Protein AF-A0A0C2MTS2-F1 (afdb_monomer)

InterPro domains:
  IPR012337 Ribonuclease H-like superfamily [SSF53098] (1-113)
  IPR029703 DNA polymerase epsilon catalytic subunit [PTHR10670] (1-279)
  IPR036397 Ribonuclease H superfamily [G3DSA:3.30.420.10] (1-91)
  IPR043502 DNA/RNA polymerase superfamily [SSF56672] (92-268)

Structure (mmCIF, N/CA/C/O backbone):
data_AF-A0A0C2MTS2-F1
#
_entry.id   AF-A0A0C2MTS2-F1
#
loop_
_atom_site.group_PDB
_atom_site.id
_atom_site.type_symbol
_atom_site.label_atom_id
_atom_site.label_alt_id
_atom_site.label_comp_id
_atom_site.label_asym_id
_atom_site.label_entity_id
_atom_site.label_seq_id
_atom_site.pdbx_PDB_ins_code
_atom_site.Cartn_x
_atom_site.Cartn_y
_atom_site.Cartn_z
_atom_site.occupancy
_atom_site.B_iso_or_equiv
_atom_site.auth_seq_id
_atom_site.auth_comp_id
_atom_site.auth_asym_id
_atom_site.auth_atom_id
_atom_site.pdbx_PDB_model_num
ATOM 1 N N . MET A 1 1 ? 13.212 5.587 -22.120 1.00 89.12 1 MET A N 1
ATOM 2 C CA . MET A 1 1 ? 12.697 5.286 -20.769 1.00 89.12 1 MET A CA 1
ATOM 3 C C . MET A 1 1 ? 12.708 3.787 -20.600 1.00 89.12 1 MET A C 1
ATOM 5 O O . MET A 1 1 ? 12.004 3.113 -21.337 1.00 89.12 1 MET A O 1
ATOM 9 N N . ASP A 1 2 ? 13.545 3.271 -19.709 1.00 95.88 2 ASP A N 1
ATOM 10 C CA . ASP A 1 2 ? 13.623 1.831 -19.463 1.00 95.88 2 ASP A CA 1
ATOM 11 C C . ASP A 1 2 ? 12.433 1.378 -18.598 1.00 95.88 2 ASP A C 1
ATOM 13 O O . ASP A 1 2 ? 12.342 1.704 -17.412 1.00 95.88 2 ASP A O 1
ATOM 17 N N . CYS A 1 3 ? 11.506 0.636 -19.209 1.00 96.81 3 CYS A N 1
ATOM 18 C CA . CYS A 1 3 ? 10.278 0.183 -18.557 1.00 96.81 3 CYS A CA 1
ATOM 19 C C . CYS A 1 3 ? 10.546 -0.769 -17.385 1.00 96.81 3 CYS A C 1
ATOM 21 O O . CYS A 1 3 ? 9.704 -0.869 -16.493 1.00 96.81 3 CYS A O 1
ATOM 23 N N . LEU A 1 4 ? 11.708 -1.430 -17.334 1.00 96.81 4 LEU A N 1
ATOM 24 C CA . LEU A 1 4 ? 12.034 -2.374 -16.270 1.00 96.81 4 LEU A CA 1
ATOM 25 C C . LEU A 1 4 ? 12.123 -1.692 -14.898 1.00 96.81 4 LEU A C 1
ATOM 27 O O . LEU A 1 4 ? 11.733 -2.289 -13.895 1.00 96.81 4 LEU A O 1
ATOM 31 N N . TYR A 1 5 ? 12.579 -0.437 -14.837 1.00 96.94 5 TYR A N 1
ATOM 32 C CA . TYR A 1 5 ? 12.602 0.326 -13.583 1.00 96.94 5 TYR A CA 1
ATOM 33 C C . TYR A 1 5 ? 11.192 0.551 -13.035 1.00 96.94 5 TYR A C 1
ATOM 35 O O . TYR A 1 5 ? 10.954 0.341 -11.845 1.00 96.94 5 TYR A O 1
ATOM 43 N N . TRP A 1 6 ? 10.243 0.891 -13.911 1.00 97.81 6 TRP A N 1
ATOM 44 C CA . TRP A 1 6 ? 8.836 1.009 -13.537 1.00 97.81 6 TRP A CA 1
ATOM 45 C C . TRP A 1 6 ? 8.252 -0.349 -13.130 1.00 97.81 6 TRP A C 1
ATOM 47 O O . TRP A 1 6 ? 7.557 -0.439 -12.121 1.00 97.81 6 TRP A O 1
ATOM 57 N N . VAL A 1 7 ? 8.584 -1.428 -13.853 1.00 97.50 7 VAL A N 1
ATOM 58 C CA . VAL A 1 7 ? 8.141 -2.786 -13.498 1.00 97.50 7 VAL A CA 1
ATOM 59 C C . VAL A 1 7 ? 8.580 -3.148 -12.082 1.00 97.50 7 VAL A C 1
ATOM 61 O O . VAL A 1 7 ? 7.757 -3.568 -11.272 1.00 97.50 7 VAL A O 1
ATOM 64 N N . LYS A 1 8 ? 9.853 -2.935 -11.753 1.00 96.44 8 LYS A N 1
ATOM 65 C CA . LYS A 1 8 ? 10.399 -3.287 -10.440 1.00 96.44 8 LYS A CA 1
ATOM 66 C C . LYS A 1 8 ? 9.828 -2.439 -9.306 1.00 96.44 8 LYS A C 1
ATOM 68 O O . LYS A 1 8 ? 9.609 -2.968 -8.220 1.00 96.44 8 LYS A O 1
ATOM 73 N N . ARG A 1 9 ? 9.625 -1.138 -9.538 1.00 96.06 9 ARG A N 1
ATOM 74 C CA . ARG A 1 9 ? 9.270 -0.182 -8.480 1.00 96.06 9 ARG A CA 1
ATOM 75 C C . ARG A 1 9 ? 7.765 0.024 -8.315 1.00 96.06 9 ARG A C 1
ATOM 77 O O . ARG A 1 9 ? 7.290 0.069 -7.187 1.00 96.06 9 ARG A O 1
ATOM 84 N N . ASP A 1 10 ? 7.030 0.145 -9.418 1.00 96.94 10 ASP A N 1
ATOM 85 C CA . ASP A 1 10 ? 5.680 0.726 -9.429 1.00 96.94 10 ASP A CA 1
ATOM 86 C C . ASP A 1 10 ? 4.602 -0.223 -9.988 1.00 96.94 10 ASP A C 1
ATOM 88 O O . ASP A 1 10 ? 3.413 0.087 -9.929 1.00 96.94 10 ASP A O 1
ATOM 92 N N . SER A 1 11 ? 4.966 -1.388 -10.541 1.00 95.94 11 SER A N 1
ATOM 93 C CA . SER A 1 11 ? 3.972 -2.282 -11.161 1.00 95.94 11 SER A CA 1
ATOM 94 C C . SER A 1 11 ? 3.151 -3.115 -10.177 1.00 95.94 11 SER A C 1
ATOM 96 O O . SER A 1 11 ? 2.116 -3.657 -10.584 1.00 95.94 11 SER A O 1
ATOM 98 N N . TYR A 1 12 ? 3.609 -3.234 -8.924 1.00 95.06 12 TYR A N 1
ATOM 99 C CA . TYR A 1 12 ? 3.076 -4.141 -7.896 1.00 95.06 12 TYR A CA 1
ATOM 100 C C . TYR A 1 12 ? 3.089 -5.629 -8.291 1.00 95.06 12 TYR A C 1
ATOM 102 O O . TYR A 1 12 ? 2.381 -6.440 -7.698 1.00 95.06 12 TYR A O 1
ATOM 110 N N . LEU A 1 13 ? 3.887 -6.010 -9.294 1.00 95.81 13 LEU A N 1
ATOM 111 C CA . LEU A 1 13 ? 4.067 -7.411 -9.665 1.00 95.81 13 LEU A CA 1
ATOM 112 C C . LEU A 1 13 ? 5.077 -8.097 -8.734 1.00 95.81 13 LEU A C 1
ATOM 114 O O . LEU A 1 13 ? 6.073 -7.475 -8.346 1.00 95.81 13 LEU A O 1
ATOM 118 N N . PRO A 1 14 ? 4.869 -9.386 -8.409 1.00 95.38 14 PRO A N 1
ATOM 119 C CA . PRO A 1 14 ? 5.852 -10.158 -7.662 1.00 95.38 14 PRO A CA 1
ATOM 120 C C . PRO A 1 14 ? 7.145 -10.292 -8.473 1.00 95.38 14 PRO A C 1
ATOM 122 O O . PRO A 1 14 ? 7.114 -10.297 -9.704 1.00 95.38 14 PRO A O 1
ATOM 125 N N . ILE A 1 15 ? 8.278 -10.449 -7.784 1.00 93.06 15 ILE A N 1
ATOM 126 C CA . ILE A 1 15 ? 9.620 -10.487 -8.398 1.00 93.06 15 ILE A CA 1
ATOM 127 C C . ILE A 1 15 ? 9.711 -11.549 -9.507 1.00 93.06 15 ILE A C 1
ATOM 129 O O . ILE A 1 15 ? 10.249 -11.281 -10.579 1.00 93.06 15 ILE A O 1
ATOM 133 N N . GLY A 1 16 ? 9.103 -12.723 -9.302 1.00 93.25 16 GLY A N 1
ATOM 134 C CA . GLY A 1 16 ? 9.057 -13.796 -10.305 1.00 93.25 16 GLY A CA 1
ATOM 135 C C . GLY A 1 16 ? 8.261 -13.463 -11.577 1.00 93.25 16 GLY A C 1
ATOM 136 O O . GLY A 1 16 ? 8.306 -14.215 -12.543 1.00 93.25 16 GLY A O 1
ATOM 137 N N . SER A 1 17 ? 7.535 -12.344 -11.609 1.00 94.38 17 SER A N 1
ATOM 138 C CA . SER A 1 17 ? 6.726 -11.888 -12.747 1.00 94.38 17 SER A CA 1
ATOM 139 C C . SER A 1 17 ? 7.235 -10.581 -13.360 1.00 94.38 17 SER A C 1
ATOM 141 O O . SER A 1 17 ? 6.488 -9.902 -14.059 1.00 94.38 17 SER A O 1
ATOM 143 N N . HIS A 1 18 ? 8.497 -10.211 -13.119 1.00 96.44 18 HIS A N 1
ATOM 144 C CA . HIS A 1 18 ? 9.106 -9.003 -13.701 1.00 96.44 18 HIS A CA 1
ATOM 145 C C . HIS A 1 18 ? 9.597 -9.187 -15.145 1.00 96.44 18 HIS A C 1
ATOM 147 O O . HIS A 1 18 ? 9.984 -8.210 -15.783 1.00 96.44 18 HIS A O 1
ATOM 153 N N . GLY A 1 19 ? 9.578 -10.413 -15.677 1.00 95.38 19 GLY A N 1
ATOM 154 C CA . GLY A 1 19 ? 9.904 -10.679 -17.080 1.00 95.38 19 GLY A CA 1
ATOM 155 C C . GLY A 1 19 ? 8.862 -10.094 -18.039 1.00 95.38 19 GLY A C 1
ATOM 156 O O . GLY A 1 19 ? 7.668 -10.093 -17.730 1.00 95.38 19 GLY A O 1
ATOM 157 N N . LEU A 1 20 ? 9.302 -9.643 -19.221 1.00 95.44 20 LEU A N 1
ATOM 158 C CA . LEU A 1 20 ? 8.453 -8.955 -20.206 1.00 95.44 20 LEU A CA 1
ATOM 159 C C . LEU A 1 20 ? 7.172 -9.738 -20.519 1.00 95.44 20 LEU A C 1
ATOM 161 O O . LEU A 1 20 ? 6.089 -9.167 -20.495 1.00 95.44 20 LEU A O 1
ATOM 165 N N . LYS A 1 21 ? 7.263 -11.058 -20.703 1.00 92.38 21 LYS A N 1
ATOM 166 C CA . LYS A 1 21 ? 6.102 -11.923 -20.948 1.00 92.38 21 LYS A CA 1
ATOM 167 C C . LYS A 1 21 ? 5.046 -11.844 -19.842 1.00 92.38 21 LYS A C 1
ATOM 169 O O . LYS A 1 21 ? 3.863 -11.634 -20.116 1.00 92.38 21 LYS A O 1
ATOM 174 N N . ALA A 1 22 ? 5.468 -12.023 -18.592 1.00 95.62 22 ALA A N 1
ATOM 175 C CA . ALA A 1 22 ? 4.568 -11.998 -17.443 1.00 95.62 22 ALA A CA 1
ATOM 176 C C . ALA A 1 22 ? 3.954 -10.603 -17.259 1.00 95.62 22 ALA A C 1
ATOM 178 O O . ALA A 1 22 ? 2.752 -10.486 -17.016 1.00 95.62 22 ALA A O 1
ATOM 179 N N . VAL A 1 23 ? 4.754 -9.551 -17.462 1.00 97.06 23 VAL A N 1
ATOM 180 C CA . VAL A 1 23 ? 4.296 -8.158 -17.435 1.00 97.06 23 VAL A CA 1
ATOM 181 C C . VAL A 1 23 ? 3.256 -7.903 -18.525 1.00 97.06 23 VAL A C 1
ATOM 183 O O . VAL A 1 23 ? 2.195 -7.362 -18.227 1.00 97.06 23 VAL A O 1
ATOM 186 N N . THR A 1 24 ? 3.504 -8.331 -19.762 1.00 96.44 24 THR A N 1
ATOM 187 C CA . THR A 1 24 ? 2.575 -8.193 -20.892 1.00 96.44 24 THR A CA 1
ATOM 188 C C . THR A 1 24 ? 1.260 -8.906 -20.615 1.00 96.44 24 THR A C 1
ATOM 190 O O . THR A 1 24 ? 0.195 -8.308 -20.761 1.00 96.44 24 THR A O 1
ATOM 193 N N . LYS A 1 25 ? 1.306 -10.138 -20.100 1.00 95.81 25 LYS A N 1
ATOM 194 C CA . LYS A 1 25 ? 0.095 -10.877 -19.725 1.00 95.81 25 LYS A CA 1
ATOM 195 C C . LYS A 1 25 ? -0.694 -10.169 -18.623 1.00 95.81 25 LYS A C 1
ATOM 197 O O . LYS A 1 25 ? -1.912 -10.045 -18.722 1.00 95.81 25 LYS A O 1
ATOM 202 N N . ALA A 1 26 ? -0.011 -9.678 -17.590 1.00 96.00 26 ALA A N 1
ATOM 203 C CA . ALA A 1 26 ? -0.653 -9.047 -16.441 1.00 96.00 26 ALA A CA 1
ATOM 204 C C . ALA A 1 26 ? -1.177 -7.628 -16.731 1.00 96.00 26 ALA A C 1
ATOM 206 O O . ALA A 1 26 ? -2.232 -7.246 -16.225 1.00 96.00 26 ALA A O 1
ATOM 207 N N . LYS A 1 27 ? -0.443 -6.832 -17.516 1.00 96.44 27 LYS A N 1
ATOM 208 C CA . LYS A 1 27 ? -0.748 -5.416 -17.777 1.00 96.44 27 LYS A CA 1
ATOM 209 C C . LYS A 1 27 ? -1.456 -5.209 -19.115 1.00 96.44 27 LYS A C 1
ATOM 211 O O . LYS A 1 27 ? -2.479 -4.540 -19.152 1.00 96.44 27 LYS A O 1
ATOM 216 N N . LEU A 1 28 ? -0.970 -5.818 -20.195 1.00 96.19 28 LEU A N 1
ATOM 217 C CA . LEU A 1 28 ? -1.534 -5.656 -21.543 1.00 96.19 28 LEU A CA 1
ATOM 218 C C . LEU A 1 28 ? -2.604 -6.704 -21.898 1.00 96.19 28 LEU A C 1
ATOM 220 O O . LEU A 1 28 ? -3.278 -6.554 -22.912 1.00 96.19 28 LEU A O 1
ATOM 224 N N . ARG A 1 29 ? -2.814 -7.721 -21.049 1.00 95.19 29 ARG A N 1
ATOM 225 C CA . ARG A 1 29 ? -3.910 -8.710 -21.140 1.00 95.19 29 ARG A CA 1
ATOM 226 C C . ARG A 1 29 ? -3.915 -9.568 -22.412 1.00 95.19 29 ARG A C 1
ATOM 228 O O . ARG A 1 29 ? -4.971 -10.029 -22.838 1.00 95.19 29 ARG A O 1
ATOM 235 N N . TYR A 1 30 ? -2.745 -9.840 -22.982 1.00 94.62 30 TYR A N 1
ATOM 236 C CA . TYR A 1 30 ? -2.580 -10.835 -24.043 1.00 94.62 30 TYR A CA 1
ATOM 237 C C . TYR A 1 30 ? -1.334 -11.694 -23.799 1.00 94.62 30 TYR A C 1
ATOM 239 O O . TYR A 1 30 ? -0.460 -11.328 -23.012 1.00 94.62 30 TYR A O 1
ATOM 247 N N . ASN A 1 31 ? -1.264 -12.853 -24.456 1.00 93.62 31 ASN A N 1
ATOM 248 C CA . ASN A 1 31 ? -0.089 -13.720 -24.403 1.00 93.62 31 ASN A CA 1
ATOM 249 C C . ASN A 1 31 ? 0.847 -13.352 -25.567 1.00 93.62 31 ASN A C 1
ATOM 251 O O . ASN A 1 31 ? 0.446 -13.551 -26.716 1.00 93.62 31 ASN A O 1
ATOM 255 N N . PRO A 1 32 ? 2.046 -12.801 -25.309 1.00 92.94 32 PRO A N 1
ATOM 256 C CA . PRO A 1 32 ? 3.007 -12.531 -26.372 1.00 92.94 32 PRO A CA 1
ATOM 257 C C . PRO A 1 32 ? 3.604 -13.835 -26.913 1.00 92.94 32 PRO A C 1
ATOM 259 O O . PRO A 1 32 ? 3.530 -14.878 -26.256 1.00 92.94 32 PRO A O 1
ATOM 262 N N . VAL A 1 33 ? 4.199 -13.757 -28.105 1.00 91.25 33 VAL A N 1
ATOM 263 C CA . VAL A 1 33 ? 4.959 -14.868 -28.696 1.00 91.25 33 VAL A CA 1
ATOM 264 C C . VAL A 1 33 ? 6.133 -15.203 -27.780 1.00 91.25 33 VAL A C 1
ATOM 266 O O . VAL A 1 33 ? 6.790 -14.304 -27.261 1.00 91.25 33 VAL A O 1
ATOM 269 N N . GLU A 1 34 ? 6.392 -16.490 -27.583 1.00 89.88 34 GLU A N 1
ATOM 270 C CA . GLU A 1 34 ? 7.484 -16.982 -26.751 1.00 89.88 34 GLU A CA 1
ATOM 271 C C . GLU A 1 34 ? 8.389 -17.891 -27.575 1.00 89.88 34 GLU A C 1
ATOM 273 O O . GLU A 1 34 ? 7.909 -18.684 -28.386 1.00 89.88 34 GLU A O 1
ATOM 278 N N . VAL A 1 35 ? 9.691 -17.737 -27.364 1.00 91.12 35 VAL A N 1
ATOM 279 C CA . VAL A 1 35 ? 10.747 -18.546 -27.962 1.00 91.12 35 VAL A CA 1
ATOM 280 C C . VAL A 1 35 ? 11.755 -18.838 -26.862 1.00 91.12 35 VAL A C 1
ATOM 282 O O . VAL A 1 35 ? 12.142 -17.924 -26.127 1.00 91.12 35 VAL A O 1
ATOM 285 N N . ASP A 1 36 ? 12.180 -20.094 -26.748 1.00 92.88 36 ASP A N 1
ATOM 286 C CA . ASP A 1 36 ? 13.219 -20.460 -25.796 1.00 92.88 36 ASP A CA 1
ATOM 287 C C . ASP A 1 36 ? 14.552 -19.814 -26.212 1.00 92.88 36 ASP A C 1
ATOM 289 O O . ASP A 1 36 ? 14.959 -19.936 -27.372 1.00 92.88 36 ASP A O 1
ATOM 293 N N . PRO A 1 37 ? 15.270 -19.126 -25.299 1.00 93.00 37 PRO A N 1
ATOM 294 C CA . PRO A 1 37 ? 16.501 -18.417 -25.650 1.00 93.00 37 PRO A CA 1
ATOM 295 C C . PRO A 1 37 ? 17.568 -19.292 -26.318 1.00 93.00 37 PRO A C 1
ATOM 297 O O . PRO A 1 37 ? 18.345 -18.798 -27.134 1.00 93.00 37 PRO A O 1
ATOM 300 N N . GLU A 1 38 ? 17.592 -20.587 -25.999 1.00 95.50 38 GLU A N 1
ATOM 301 C CA . GLU A 1 38 ? 18.522 -21.567 -26.571 1.00 95.50 38 GLU A CA 1
ATOM 302 C C . GLU A 1 38 ? 18.223 -21.881 -28.047 1.00 95.50 38 GLU A C 1
ATOM 304 O O . GLU A 1 38 ? 19.130 -22.221 -28.808 1.00 95.50 38 GLU A O 1
ATOM 309 N N . GLU A 1 39 ? 16.974 -21.709 -28.488 1.00 94.00 39 GLU A N 1
ATOM 310 C CA . GLU A 1 39 ? 16.556 -21.978 -29.865 1.00 94.00 39 GLU A CA 1
ATOM 311 C C . GLU A 1 39 ? 16.785 -20.786 -30.802 1.00 94.00 39 GLU A C 1
ATOM 313 O O . GLU A 1 39 ? 16.875 -20.973 -32.017 1.00 94.00 39 GLU A O 1
ATOM 318 N N . ILE A 1 40 ? 16.946 -19.570 -30.262 1.00 94.50 40 ILE A N 1
ATOM 319 C CA . ILE A 1 40 ? 17.040 -18.319 -31.037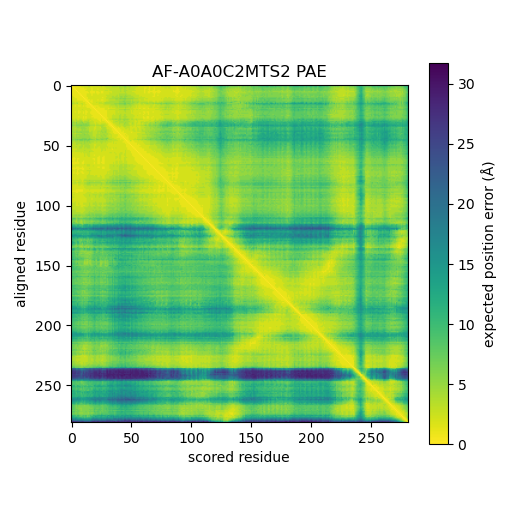 1.00 94.50 40 ILE A CA 1
ATOM 320 C C . ILE A 1 40 ? 18.106 -18.404 -32.138 1.00 94.50 40 ILE A C 1
ATOM 322 O O . ILE A 1 40 ? 17.831 -18.075 -33.293 1.00 94.50 40 ILE A O 1
ATOM 326 N N . CYS A 1 41 ? 19.314 -18.871 -31.808 1.00 94.56 41 CYS A N 1
ATOM 327 C CA . CYS A 1 41 ? 20.417 -18.954 -32.770 1.00 94.56 41 CYS A CA 1
ATOM 328 C C . CYS A 1 41 ? 20.120 -19.929 -33.914 1.00 94.56 41 CYS A C 1
ATOM 330 O O . CYS A 1 41 ? 20.441 -19.646 -35.067 1.00 94.56 41 CYS A O 1
ATOM 332 N N . LYS A 1 42 ? 19.487 -21.065 -33.608 1.00 95.25 42 LYS A N 1
ATOM 333 C CA . LYS A 1 42 ? 19.107 -22.059 -34.614 1.00 95.25 42 LYS A CA 1
ATOM 334 C C . LYS A 1 42 ? 17.964 -21.539 -35.489 1.00 95.25 42 LYS A C 1
ATOM 336 O O . LYS A 1 42 ? 18.037 -21.612 -36.714 1.00 95.25 42 LYS A O 1
ATOM 341 N N . MET A 1 43 ? 16.946 -20.937 -34.872 1.00 94.12 43 MET A N 1
ATOM 342 C CA . MET A 1 43 ? 15.805 -20.340 -35.570 1.00 94.12 43 MET A CA 1
ATOM 343 C C . MET A 1 43 ? 16.209 -19.197 -36.500 1.00 94.12 43 MET A C 1
ATOM 345 O O . MET A 1 43 ? 15.539 -18.982 -37.504 1.00 94.12 43 MET A O 1
ATOM 349 N N . ALA A 1 44 ? 17.301 -18.485 -36.212 1.00 94.56 44 ALA A N 1
ATOM 350 C CA . ALA A 1 44 ? 17.801 -17.439 -37.100 1.00 94.56 44 ALA A CA 1
ATOM 351 C C . ALA A 1 44 ? 18.160 -17.972 -38.499 1.00 94.56 44 ALA A C 1
ATOM 353 O O . ALA A 1 44 ? 17.955 -17.267 -39.485 1.00 94.56 44 ALA A O 1
ATOM 354 N N . HIS A 1 45 ? 18.659 -19.209 -38.586 1.00 95.19 45 HIS A N 1
ATOM 355 C CA . HIS A 1 45 ? 18.946 -19.877 -39.854 1.00 95.19 45 HIS A CA 1
ATOM 356 C C . HIS A 1 45 ? 17.722 -20.636 -40.384 1.00 95.19 45 HIS A C 1
ATOM 358 O O . HIS A 1 45 ? 17.333 -20.460 -41.537 1.00 95.19 45 HIS A O 1
ATOM 364 N N . ASP A 1 46 ? 17.095 -21.454 -39.535 1.00 96.50 46 ASP A N 1
ATOM 365 C CA . ASP A 1 46 ? 16.089 -22.426 -39.974 1.00 96.50 46 ASP A CA 1
ATOM 366 C C . ASP A 1 46 ? 14.685 -21.812 -40.144 1.00 96.50 46 ASP A C 1
ATOM 368 O O . ASP A 1 46 ? 13.926 -22.230 -41.016 1.00 96.50 46 ASP A O 1
ATOM 372 N N . LEU A 1 47 ? 14.315 -20.832 -39.307 1.00 95.44 47 LEU A N 1
ATOM 373 C CA . LEU A 1 47 ? 12.960 -20.262 -39.205 1.00 95.44 47 LEU A CA 1
ATOM 374 C C . LEU A 1 47 ? 12.978 -18.729 -38.983 1.00 95.44 47 LEU A C 1
ATOM 376 O O . LEU A 1 47 ? 12.388 -18.230 -38.013 1.00 95.44 47 LEU A O 1
ATOM 380 N N . PRO A 1 48 ? 13.602 -17.940 -39.881 1.00 95.38 48 PRO A N 1
ATOM 381 C CA . PRO A 1 48 ? 13.807 -16.504 -39.671 1.00 95.38 48 PRO A CA 1
ATOM 382 C C . PRO A 1 48 ? 12.497 -15.711 -39.549 1.00 95.38 48 PRO A C 1
ATOM 384 O O . PRO A 1 48 ? 12.435 -14.724 -38.812 1.00 95.38 48 PRO A O 1
ATOM 387 N N . GLN A 1 49 ? 11.424 -16.147 -40.220 1.00 95.06 49 GLN A N 1
ATOM 388 C CA . GLN A 1 49 ? 10.113 -15.495 -40.135 1.00 95.06 49 GLN A CA 1
ATOM 389 C C . GLN A 1 49 ? 9.506 -15.607 -38.729 1.00 95.06 49 GLN A C 1
ATOM 391 O O . GLN A 1 49 ? 8.969 -14.631 -38.206 1.00 95.06 49 GLN A O 1
ATOM 396 N N . THR A 1 50 ? 9.609 -16.777 -38.095 1.00 93.31 50 THR A N 1
ATOM 397 C CA . THR A 1 50 ? 9.102 -17.002 -36.733 1.00 93.31 50 THR A CA 1
ATOM 398 C C . THR A 1 50 ? 9.895 -16.182 -35.722 1.00 93.31 50 THR A C 1
ATOM 400 O O . THR A 1 50 ? 9.301 -15.517 -34.873 1.00 93.31 50 THR A O 1
ATOM 403 N N . LEU A 1 51 ? 11.226 -16.153 -35.859 1.00 95.50 51 LEU A N 1
ATOM 404 C CA . LEU A 1 51 ? 12.081 -15.321 -35.012 1.00 95.50 51 LEU A CA 1
ATOM 405 C C . LEU A 1 51 ? 11.777 -13.822 -35.184 1.00 95.50 51 LEU A C 1
ATOM 407 O O . LEU A 1 51 ? 11.734 -13.079 -34.206 1.00 95.50 51 LEU A O 1
ATOM 411 N N . SER A 1 52 ? 11.495 -13.381 -36.412 1.00 95.00 52 SER A N 1
ATOM 412 C CA . SER A 1 52 ? 11.095 -11.996 -36.687 1.00 95.00 52 SER A CA 1
ATOM 413 C C . SER A 1 52 ? 9.759 -11.644 -36.026 1.00 95.00 52 SER A C 1
ATOM 415 O O . SER A 1 52 ? 9.630 -10.572 -35.436 1.00 95.00 52 SER A O 1
ATOM 417 N N . ASN A 1 53 ? 8.777 -12.553 -36.052 1.00 93.94 53 ASN A N 1
ATOM 418 C CA . ASN A 1 53 ? 7.501 -12.357 -35.358 1.00 93.94 53 ASN A CA 1
ATOM 419 C C . ASN A 1 53 ? 7.694 -12.229 -33.836 1.00 93.94 53 ASN A C 1
ATOM 421 O O . ASN A 1 53 ? 7.060 -11.377 -33.214 1.00 93.94 53 ASN A O 1
ATOM 425 N N . TYR A 1 54 ? 8.586 -13.032 -33.245 1.00 94.50 54 TYR A N 1
ATOM 426 C CA . TYR A 1 54 ? 8.964 -12.918 -31.832 1.00 94.50 54 TYR A CA 1
ATOM 427 C C . TYR A 1 54 ? 9.592 -11.549 -31.518 1.00 94.50 54 TYR A C 1
ATOM 429 O O . TYR A 1 54 ? 9.131 -10.851 -30.615 1.00 94.50 54 TYR A O 1
ATOM 437 N N . ALA A 1 55 ? 10.563 -11.104 -32.321 1.00 94.69 55 ALA A N 1
ATOM 438 C CA . ALA A 1 55 ? 11.208 -9.803 -32.134 1.00 94.69 55 ALA A CA 1
ATOM 439 C C . ALA A 1 55 ? 10.213 -8.628 -32.227 1.00 94.69 55 ALA A C 1
ATOM 441 O O . ALA A 1 55 ? 10.263 -7.691 -31.426 1.00 94.69 55 ALA A O 1
ATOM 442 N N . ILE A 1 56 ? 9.271 -8.684 -33.177 1.00 95.62 56 ILE A N 1
ATOM 443 C CA . ILE A 1 56 ? 8.210 -7.675 -33.314 1.00 95.62 56 ILE A CA 1
ATOM 444 C C . ILE A 1 56 ? 7.247 -7.735 -32.123 1.00 95.62 56 ILE A C 1
ATOM 446 O O . ILE A 1 56 ? 6.859 -6.686 -31.612 1.00 95.62 56 ILE A O 1
ATOM 450 N N . SER A 1 57 ? 6.887 -8.932 -31.650 1.00 95.00 57 SER A N 1
ATOM 451 C CA . SER A 1 57 ? 6.039 -9.116 -30.465 1.00 95.00 57 SER A CA 1
ATOM 452 C C . SER A 1 57 ? 6.627 -8.402 -29.241 1.00 95.00 57 SER A C 1
ATOM 454 O O . SER A 1 57 ? 5.914 -7.646 -28.578 1.00 95.00 57 SER A O 1
ATOM 456 N N . ASP A 1 58 ? 7.928 -8.552 -28.982 1.00 96.06 58 ASP A N 1
ATOM 457 C CA . ASP A 1 58 ? 8.610 -7.878 -27.868 1.00 96.06 58 ASP A CA 1
ATOM 458 C C . ASP A 1 58 ? 8.646 -6.352 -28.026 1.00 96.06 58 ASP A C 1
ATOM 460 O O . ASP A 1 58 ? 8.417 -5.612 -27.061 1.00 96.06 58 ASP A O 1
ATOM 464 N N . ALA A 1 59 ? 8.882 -5.857 -29.245 1.00 96.69 59 ALA A N 1
ATOM 465 C CA . ALA A 1 59 ? 8.869 -4.425 -29.533 1.00 96.69 59 ALA A CA 1
ATOM 466 C C . ALA A 1 59 ? 7.471 -3.816 -29.327 1.00 96.69 59 ALA A C 1
ATOM 468 O O . ALA A 1 59 ? 7.335 -2.771 -28.686 1.00 96.69 59 ALA A O 1
ATOM 469 N N . VAL A 1 60 ? 6.427 -4.493 -29.814 1.00 96.56 60 VAL A N 1
ATOM 470 C CA . VAL A 1 60 ? 5.022 -4.091 -29.656 1.00 96.56 60 VAL A CA 1
ATOM 471 C C . VAL A 1 60 ? 4.620 -4.103 -28.181 1.00 96.56 60 VAL A C 1
ATOM 473 O O . VAL A 1 60 ? 4.057 -3.124 -27.687 1.00 96.56 60 VAL A O 1
ATOM 476 N N . ALA A 1 61 ? 4.959 -5.168 -27.450 1.00 97.00 61 ALA A N 1
ATOM 477 C CA . ALA A 1 61 ? 4.736 -5.259 -26.011 1.00 97.00 61 ALA A CA 1
ATOM 478 C C . ALA A 1 61 ? 5.406 -4.102 -25.260 1.00 97.00 61 ALA A C 1
ATOM 480 O O . ALA A 1 61 ? 4.766 -3.434 -24.447 1.00 97.00 61 ALA A O 1
ATOM 481 N N . THR A 1 62 ? 6.672 -3.823 -25.569 1.00 97.69 62 THR A N 1
ATOM 482 C CA . THR A 1 62 ? 7.441 -2.754 -24.922 1.00 97.69 62 THR A CA 1
ATOM 483 C C . THR A 1 62 ? 6.863 -1.375 -25.230 1.00 97.69 62 THR A C 1
ATOM 485 O O . THR A 1 62 ? 6.710 -0.557 -24.321 1.00 97.69 62 THR A O 1
ATOM 488 N N . TYR A 1 63 ? 6.502 -1.117 -26.489 1.00 98.06 63 TYR A N 1
ATOM 489 C CA . TYR A 1 63 ? 5.908 0.149 -26.906 1.00 98.06 63 TYR A CA 1
ATOM 490 C C . TYR A 1 63 ? 4.585 0.411 -26.183 1.00 98.06 63 TYR A C 1
ATOM 492 O O . TYR A 1 63 ? 4.436 1.459 -25.556 1.00 98.06 63 TYR A O 1
ATOM 500 N N . TYR A 1 64 ? 3.658 -0.553 -26.185 1.00 97.94 64 TYR A N 1
ATOM 501 C CA . TYR A 1 64 ? 2.360 -0.371 -25.532 1.00 97.94 64 TYR A CA 1
ATOM 502 C C . TYR A 1 64 ? 2.456 -0.346 -24.005 1.00 97.94 64 TYR A C 1
ATOM 504 O O . TYR A 1 64 ? 1.753 0.432 -23.360 1.00 97.94 64 TYR A O 1
ATOM 512 N N . LEU A 1 65 ? 3.365 -1.121 -23.404 1.00 97.81 65 LEU A N 1
ATOM 513 C CA . LEU A 1 65 ? 3.654 -1.019 -21.972 1.00 97.81 65 LEU A CA 1
ATOM 514 C C . LEU A 1 65 ? 4.117 0.399 -21.616 1.00 97.81 65 LEU A C 1
ATOM 516 O O . LEU A 1 65 ? 3.633 0.991 -20.647 1.00 97.81 65 LEU A O 1
ATOM 520 N N . TYR A 1 66 ? 5.016 0.963 -22.425 1.00 98.12 66 TYR A N 1
ATOM 521 C CA . TYR A 1 66 ? 5.479 2.329 -22.250 1.00 98.12 66 TYR A CA 1
ATOM 522 C C . TYR A 1 66 ? 4.337 3.337 -22.399 1.00 98.12 66 TYR A C 1
ATOM 524 O O . TYR A 1 66 ? 4.099 4.113 -21.476 1.00 98.12 66 TYR A O 1
ATOM 532 N N . THR A 1 67 ? 3.618 3.335 -23.522 1.00 98.06 67 THR A N 1
ATOM 533 C CA . THR A 1 67 ? 2.614 4.369 -23.815 1.00 98.06 67 THR A CA 1
ATOM 534 C C . THR A 1 67 ? 1.421 4.318 -22.870 1.00 98.06 67 THR A C 1
ATOM 536 O O . THR A 1 67 ? 0.900 5.366 -22.501 1.00 98.06 67 THR A O 1
ATOM 539 N N . SER A 1 68 ? 0.986 3.123 -22.460 1.00 96.88 68 SER A N 1
ATOM 540 C CA . SER A 1 68 ? -0.223 2.959 -21.647 1.00 96.88 68 SER A CA 1
ATOM 541 C C . SER A 1 68 ? 0.029 3.098 -20.148 1.00 96.88 68 SER A C 1
ATOM 543 O O . SER A 1 68 ? -0.848 3.584 -19.438 1.00 96.88 68 SER A O 1
ATOM 545 N N . TYR A 1 69 ? 1.203 2.688 -19.653 1.00 97.19 69 TYR A N 1
ATOM 546 C CA . TYR A 1 69 ? 1.493 2.681 -18.215 1.00 97.19 69 TYR A CA 1
ATOM 547 C C . TYR A 1 69 ? 2.595 3.663 -17.828 1.00 97.19 69 TYR A C 1
ATOM 549 O O . TYR A 1 69 ? 2.380 4.532 -16.985 1.00 97.19 69 TYR A O 1
ATOM 557 N N . VAL A 1 70 ? 3.777 3.544 -18.433 1.00 97.81 70 VAL A N 1
ATOM 558 C CA . VAL A 1 70 ? 4.969 4.274 -17.971 1.00 97.81 70 VAL A CA 1
ATOM 559 C C . VAL A 1 70 ? 4.895 5.759 -18.323 1.00 97.81 70 VAL A C 1
ATOM 561 O O . VAL A 1 70 ? 5.173 6.606 -17.478 1.00 97.81 70 VAL A O 1
ATOM 564 N N . HIS A 1 71 ? 4.512 6.087 -19.556 1.00 97.62 71 HIS A N 1
ATOM 565 C CA . HIS A 1 71 ? 4.463 7.455 -20.061 1.00 97.62 71 HIS A CA 1
ATOM 566 C C . HIS A 1 71 ? 3.525 8.353 -19.233 1.00 97.62 71 HIS A C 1
ATOM 568 O O . HIS A 1 71 ? 4.030 9.305 -18.633 1.00 97.62 71 HIS A O 1
ATOM 574 N N . PRO A 1 72 ? 2.209 8.071 -19.114 1.00 97.81 72 PRO A N 1
ATOM 575 C CA . PRO A 1 72 ? 1.314 8.938 -18.348 1.00 97.81 72 PRO A CA 1
ATOM 576 C C . PRO A 1 72 ? 1.721 9.026 -16.874 1.00 97.81 72 PRO A C 1
ATOM 578 O O . PRO A 1 72 ? 1.666 10.104 -16.292 1.00 97.81 72 PRO A O 1
ATOM 581 N N . PHE A 1 73 ? 2.188 7.924 -16.280 1.00 97.62 73 PHE A N 1
ATOM 582 C CA . PHE A 1 73 ? 2.574 7.887 -14.873 1.00 97.62 73 PHE A CA 1
ATOM 583 C C . PHE A 1 73 ? 3.802 8.756 -14.572 1.00 97.62 73 PHE A C 1
ATOM 585 O O . PHE A 1 73 ? 3.746 9.628 -13.706 1.00 97.62 73 PHE A O 1
ATOM 592 N N . ILE A 1 74 ? 4.907 8.559 -15.299 1.00 97.81 74 ILE A N 1
ATOM 593 C CA . ILE A 1 74 ? 6.156 9.287 -15.042 1.00 97.81 74 ILE A CA 1
ATOM 594 C C . ILE A 1 74 ? 5.995 10.776 -15.347 1.00 97.81 74 ILE A C 1
ATOM 596 O O . ILE A 1 74 ? 6.425 11.608 -14.550 1.00 97.81 74 ILE A O 1
ATOM 600 N N . TYR A 1 75 ? 5.337 11.131 -16.454 1.00 97.50 75 TYR A N 1
ATOM 601 C CA . TYR A 1 75 ? 5.130 12.539 -16.788 1.00 97.50 75 TYR A CA 1
ATOM 602 C C . TYR A 1 75 ? 4.152 13.228 -15.833 1.00 97.50 75 TYR A C 1
ATOM 604 O O . TYR A 1 75 ? 4.397 14.377 -15.470 1.00 97.50 75 TYR A O 1
ATOM 612 N N . ALA A 1 76 ? 3.113 12.537 -15.348 1.00 97.44 76 ALA A N 1
ATOM 613 C CA . ALA A 1 76 ? 2.260 13.067 -14.285 1.00 97.44 76 ALA A CA 1
ATOM 614 C C . ALA A 1 76 ? 3.057 13.305 -12.992 1.00 97.4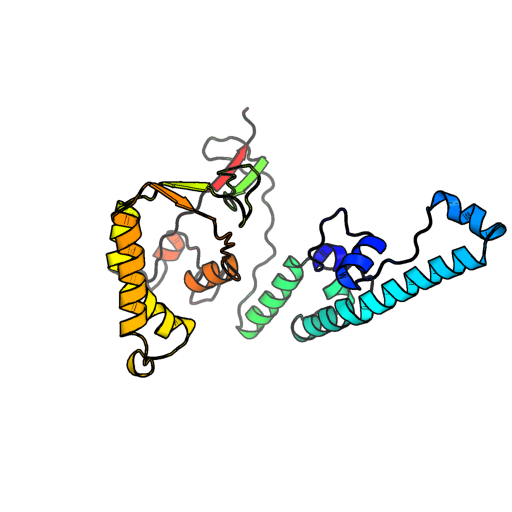4 76 ALA A C 1
ATOM 616 O O . ALA A 1 76 ? 2.929 14.366 -12.385 1.00 97.44 76 ALA A O 1
ATOM 617 N N . LEU A 1 77 ? 3.938 12.382 -12.596 1.00 96.75 77 LEU A N 1
ATOM 618 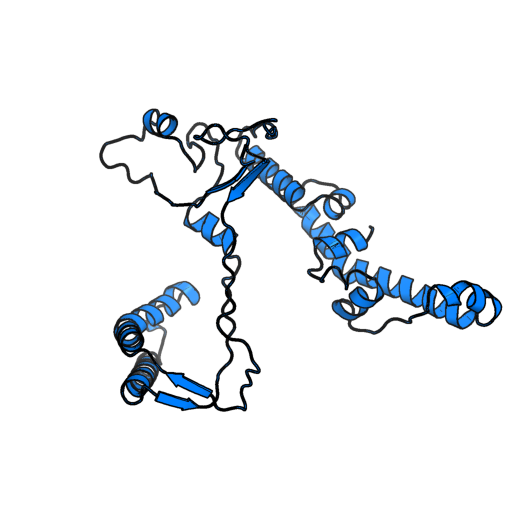C CA . LEU A 1 77 ? 4.809 12.572 -11.431 1.00 96.75 77 LEU A CA 1
ATOM 619 C C . LEU A 1 77 ? 5.770 13.760 -11.593 1.00 96.75 77 LEU A C 1
ATOM 621 O O . LEU A 1 77 ? 5.984 14.506 -10.638 1.00 96.75 77 LEU A O 1
ATOM 625 N N . CYS A 1 78 ? 6.300 13.994 -12.795 1.00 96.81 78 CYS A N 1
ATOM 626 C CA . CYS A 1 78 ? 7.145 15.156 -13.088 1.00 96.81 78 CYS A CA 1
ATOM 627 C C . CYS A 1 78 ? 6.426 16.508 -12.955 1.00 96.81 78 CYS A C 1
ATOM 629 O O . CYS A 1 78 ? 7.098 17.531 -12.872 1.00 96.81 78 CYS A O 1
ATOM 631 N N . THR A 1 79 ? 5.087 16.545 -12.911 1.00 96.56 79 THR A N 1
ATOM 632 C CA . THR A 1 79 ? 4.352 17.802 -12.660 1.00 96.56 79 THR A CA 1
ATOM 633 C C . THR A 1 79 ? 4.480 18.285 -11.215 1.00 96.56 79 THR A C 1
ATOM 635 O O . THR A 1 79 ? 4.332 19.477 -10.953 1.00 96.56 79 THR A O 1
ATOM 638 N N . ILE A 1 80 ? 4.767 17.373 -10.279 1.00 95.81 80 ILE A N 1
ATOM 639 C CA . ILE A 1 80 ? 4.855 17.663 -8.841 1.00 95.81 80 ILE A CA 1
ATOM 640 C C . ILE A 1 80 ? 6.257 17.440 -8.266 1.00 95.81 80 ILE A C 1
ATOM 642 O O . ILE A 1 80 ? 6.623 18.102 -7.296 1.00 95.81 80 ILE A O 1
ATOM 646 N N . ILE A 1 81 ? 7.044 16.525 -8.838 1.00 96.06 81 ILE A N 1
ATOM 647 C CA . ILE A 1 81 ? 8.413 16.243 -8.402 1.00 96.06 81 ILE A CA 1
ATOM 648 C C . ILE A 1 81 ? 9.372 17.090 -9.247 1.00 96.06 81 ILE A C 1
ATOM 650 O O . ILE A 1 81 ? 9.398 16.916 -10.466 1.00 96.06 81 ILE A O 1
ATOM 654 N N . PRO A 1 82 ? 10.205 17.955 -8.637 1.00 94.94 82 PRO A N 1
ATOM 655 C CA . PRO A 1 82 ? 11.147 18.812 -9.357 1.00 94.94 82 PRO A CA 1
ATOM 656 C C . PRO A 1 82 ? 12.395 18.031 -9.818 1.00 94.94 82 PRO A C 1
ATOM 658 O O . PRO A 1 82 ? 13.518 18.322 -9.411 1.00 94.94 82 PRO A O 1
ATOM 661 N N . MET A 1 83 ? 12.202 17.007 -10.649 1.00 95.44 83 MET A N 1
ATOM 662 C CA . MET A 1 83 ? 13.255 16.146 -11.197 1.00 95.44 83 MET A CA 1
ATOM 663 C C . MET A 1 83 ? 12.976 15.819 -12.663 1.00 95.44 83 MET A C 1
ATOM 665 O O . MET A 1 83 ? 11.831 15.838 -13.121 1.00 95.44 83 MET A O 1
ATOM 669 N N . LYS A 1 84 ? 14.030 15.479 -13.413 1.00 96.31 84 LYS A N 1
ATOM 670 C CA . LYS A 1 84 ? 13.872 15.080 -14.819 1.00 96.31 84 LYS A CA 1
ATOM 671 C C . LYS A 1 84 ? 13.152 13.723 -14.909 1.00 96.31 84 LYS A C 1
ATOM 673 O O . LYS A 1 84 ? 13.353 12.883 -14.033 1.00 96.31 84 LYS A O 1
ATOM 678 N N . PRO A 1 85 ? 12.397 13.444 -15.989 1.00 96.88 85 PRO A N 1
ATOM 679 C CA . PRO A 1 85 ? 11.684 12.173 -16.150 1.00 96.88 85 PRO A CA 1
ATOM 680 C C . PRO A 1 85 ? 12.545 10.912 -15.974 1.00 96.88 85 PRO A C 1
ATOM 682 O O . PRO A 1 85 ? 12.089 9.934 -15.387 1.00 96.88 85 PRO A O 1
ATOM 685 N N . ASP A 1 86 ? 13.806 10.935 -16.421 1.00 95.62 86 ASP A N 1
ATOM 686 C CA . ASP A 1 86 ? 14.724 9.798 -16.250 1.00 95.62 86 ASP A CA 1
ATOM 687 C C . ASP A 1 86 ? 15.086 9.566 -14.768 1.00 95.62 86 ASP A C 1
ATOM 689 O O . ASP A 1 86 ? 15.125 8.427 -14.304 1.00 95.62 86 ASP A O 1
ATOM 693 N N . GLU A 1 87 ? 15.242 10.635 -13.982 1.00 96.06 87 GLU A N 1
ATOM 694 C CA . GLU A 1 87 ? 15.483 10.538 -12.539 1.00 96.06 87 GLU A CA 1
ATOM 695 C C . GLU A 1 87 ? 14.235 10.064 -11.790 1.00 96.06 87 GLU A C 1
ATOM 697 O O . GLU A 1 87 ? 14.338 9.205 -10.913 1.00 96.06 87 GLU A O 1
ATOM 702 N N . VAL A 1 88 ? 13.054 10.572 -12.162 1.00 97.00 88 VAL A N 1
ATOM 703 C CA . VAL A 1 88 ? 11.771 10.141 -11.583 1.00 97.00 88 VAL A CA 1
ATOM 704 C C . VAL A 1 88 ? 11.516 8.661 -11.847 1.00 97.00 88 VAL A C 1
ATOM 706 O O . VAL A 1 88 ? 10.947 7.986 -10.996 1.00 97.00 88 VAL A O 1
ATOM 709 N N . LEU A 1 89 ? 11.962 8.120 -12.980 1.00 97.69 89 LEU A N 1
ATOM 710 C CA . LEU A 1 89 ? 11.854 6.695 -13.289 1.00 97.69 89 LEU A CA 1
ATOM 711 C C . LEU A 1 89 ? 12.862 5.836 -12.507 1.00 97.69 89 LEU A C 1
ATOM 713 O O . LEU A 1 89 ? 12.509 4.755 -12.045 1.00 97.69 89 LEU A O 1
ATOM 717 N N . ARG A 1 90 ? 14.109 6.298 -12.352 1.00 96.94 90 ARG A N 1
ATOM 718 C CA . ARG A 1 90 ? 15.209 5.469 -11.824 1.00 96.94 90 ARG A CA 1
ATOM 719 C C . ARG A 1 90 ? 15.417 5.559 -10.317 1.00 96.94 90 ARG A C 1
ATOM 721 O O . ARG A 1 90 ? 15.869 4.585 -9.717 1.00 96.94 90 ARG A O 1
ATOM 728 N N . LYS A 1 91 ? 15.164 6.715 -9.695 1.00 95.94 91 LYS A N 1
ATOM 729 C CA . LYS A 1 91 ? 15.443 6.899 -8.262 1.00 95.94 91 LYS A CA 1
ATOM 730 C C . LYS A 1 91 ? 14.443 6.137 -7.393 1.00 95.94 91 LYS A C 1
ATOM 732 O O . LYS A 1 91 ? 13.305 5.902 -7.783 1.00 95.94 91 LYS A O 1
ATOM 737 N N . GLY A 1 92 ? 14.861 5.744 -6.192 1.00 94.88 92 GLY A N 1
ATOM 738 C CA . GLY A 1 92 ? 13.964 5.092 -5.237 1.00 94.88 92 GLY A CA 1
ATOM 739 C C . GLY A 1 92 ? 12.823 6.019 -4.807 1.00 94.88 92 GLY A C 1
ATOM 740 O O . GLY A 1 92 ? 13.005 7.235 -4.728 1.00 94.88 92 GLY A O 1
ATOM 741 N N . SER A 1 93 ? 11.662 5.447 -4.476 1.00 93.62 93 SER A N 1
ATOM 742 C CA . SER A 1 93 ? 10.489 6.199 -3.999 1.00 93.62 93 SER A CA 1
ATOM 743 C C . SER A 1 93 ? 10.806 7.071 -2.778 1.00 93.62 93 SER A C 1
ATOM 745 O O . SER A 1 93 ? 10.319 8.193 -2.687 1.00 93.62 93 SER A O 1
ATOM 747 N N . GLY A 1 94 ? 11.707 6.627 -1.894 1.00 93.12 94 GLY A N 1
ATOM 748 C CA . GLY A 1 94 ? 12.196 7.432 -0.770 1.00 93.12 94 GLY A CA 1
ATOM 749 C C . GLY A 1 94 ? 12.861 8.748 -1.197 1.00 93.12 94 GLY A C 1
ATOM 750 O O . GLY A 1 94 ? 12.609 9.785 -0.591 1.00 93.12 94 GLY A O 1
ATOM 751 N N . THR A 1 95 ? 13.646 8.747 -2.280 1.00 94.44 95 THR A N 1
ATOM 752 C CA . THR A 1 95 ? 14.262 9.973 -2.818 1.00 94.44 95 THR A CA 1
ATOM 753 C C . THR A 1 95 ? 13.235 10.886 -3.488 1.00 94.44 95 THR A C 1
ATOM 755 O O . THR A 1 95 ? 13.360 12.107 -3.417 1.00 94.44 95 THR A O 1
ATOM 758 N N . LEU A 1 96 ? 12.197 10.312 -4.104 1.00 95.75 96 LEU A N 1
ATOM 759 C CA . LEU A 1 96 ? 11.075 11.089 -4.637 1.00 95.75 96 LEU A CA 1
ATOM 760 C C . LEU A 1 96 ? 10.318 11.800 -3.504 1.00 95.75 96 LEU A C 1
ATOM 762 O O . LEU A 1 96 ? 10.038 12.994 -3.598 1.00 95.75 96 LEU A O 1
ATOM 766 N N . CYS A 1 97 ? 10.066 11.096 -2.396 1.00 92.50 97 CYS A N 1
ATOM 767 C CA . CYS A 1 97 ? 9.485 11.677 -1.186 1.00 92.50 97 CYS A CA 1
ATOM 768 C C . CYS A 1 97 ? 10.382 12.765 -0.574 1.00 92.50 97 CYS A C 1
ATOM 770 O O . CYS A 1 97 ? 9.873 13.821 -0.207 1.00 92.50 97 CYS A O 1
ATOM 772 N N . GLU A 1 98 ? 11.701 12.543 -0.493 1.00 91.81 98 GLU A N 1
ATOM 773 C CA . GLU A 1 98 ? 12.677 13.548 -0.031 1.00 91.81 98 GLU A CA 1
ATOM 774 C C . GLU A 1 98 ? 12.548 14.840 -0.849 1.00 91.81 98 GLU A C 1
ATOM 776 O O . GLU A 1 98 ? 12.415 15.919 -0.278 1.00 91.81 98 GLU A O 1
ATOM 781 N N . SER A 1 99 ? 12.487 14.732 -2.178 1.00 94.06 99 SER A N 1
ATOM 782 C CA . SER A 1 99 ? 12.327 15.885 -3.066 1.00 94.06 99 SER A CA 1
ATOM 783 C C . SER A 1 99 ? 11.031 16.658 -2.810 1.00 94.06 99 SER A C 1
ATOM 785 O O . SER A 1 99 ? 11.067 17.879 -2.664 1.00 94.06 99 SER A O 1
ATOM 787 N N . LEU A 1 100 ? 9.902 15.955 -2.671 1.00 92.88 100 LEU A N 1
ATOM 788 C CA . LEU A 1 100 ? 8.613 16.576 -2.348 1.00 92.88 100 LEU A CA 1
ATOM 789 C C . LEU A 1 100 ? 8.646 17.290 -0.989 1.00 92.88 100 LEU A C 1
ATOM 791 O O . LEU A 1 100 ? 8.133 18.405 -0.860 1.00 92.88 100 LEU A O 1
ATOM 795 N N . LEU A 1 101 ? 9.268 16.674 0.021 1.00 90.31 101 LEU A N 1
ATOM 796 C CA . LEU A 1 101 ? 9.435 17.274 1.345 1.00 90.31 101 LEU A CA 1
ATOM 797 C C . LEU A 1 101 ? 10.317 18.522 1.286 1.00 90.31 101 LEU A C 1
ATOM 799 O O . LEU A 1 101 ? 9.966 19.528 1.899 1.00 90.31 101 LEU A O 1
ATOM 803 N N . MET A 1 102 ? 11.406 18.497 0.516 1.00 90.69 102 MET A N 1
ATOM 804 C CA . MET A 1 102 ? 12.272 19.660 0.313 1.00 90.69 102 MET A CA 1
ATOM 805 C C . MET A 1 102 ? 11.526 20.811 -0.366 1.00 90.69 102 MET A C 1
ATOM 807 O O . MET A 1 102 ? 11.643 21.947 0.085 1.00 90.69 102 MET A O 1
ATOM 811 N N . THR A 1 103 ? 10.701 20.540 -1.384 1.00 91.94 103 THR A N 1
ATOM 812 C CA . THR A 1 103 ? 9.867 21.573 -2.022 1.00 91.94 103 THR A CA 1
ATOM 813 C C . THR A 1 103 ? 8.885 22.194 -1.031 1.00 91.94 103 THR A C 1
ATOM 815 O O . THR A 1 103 ? 8.750 23.415 -0.979 1.00 91.94 103 THR A O 1
ATOM 818 N N . LYS A 1 104 ? 8.206 21.379 -0.210 1.00 89.69 104 LYS A N 1
ATOM 819 C CA . LYS A 1 104 ? 7.269 21.892 0.803 1.00 89.69 104 LYS A CA 1
ATOM 820 C C . LYS A 1 104 ? 7.976 22.650 1.926 1.00 89.69 104 LYS A C 1
ATOM 822 O O . LYS A 1 104 ? 7.453 23.669 2.364 1.00 89.69 104 LYS A O 1
ATOM 827 N N . ALA A 1 105 ? 9.149 22.193 2.357 1.00 88.19 105 ALA A N 1
ATOM 828 C CA . ALA A 1 105 ? 9.968 22.884 3.347 1.00 88.19 105 ALA A CA 1
ATOM 829 C C . ALA A 1 105 ? 10.457 24.239 2.821 1.00 88.19 105 ALA A C 1
ATOM 831 O O . ALA A 1 105 ? 10.341 25.229 3.531 1.00 88.19 105 ALA A O 1
ATOM 832 N N . PHE A 1 106 ? 10.912 24.298 1.566 1.00 90.94 106 PHE A N 1
ATOM 833 C CA . PHE A 1 106 ? 11.330 25.540 0.916 1.00 90.94 106 PHE A CA 1
ATOM 834 C C . PHE A 1 106 ? 10.188 26.563 0.843 1.00 90.94 106 PHE A C 1
ATOM 836 O O . PHE A 1 106 ? 10.371 27.702 1.255 1.00 90.94 106 PHE A O 1
ATOM 843 N N . ILE A 1 107 ? 8.989 26.146 0.407 1.00 91.44 107 ILE A N 1
ATOM 844 C CA . ILE A 1 107 ? 7.793 27.014 0.368 1.00 91.44 107 ILE A CA 1
ATOM 845 C C . ILE A 1 107 ? 7.404 27.507 1.770 1.00 91.44 107 ILE A C 1
ATOM 847 O O . ILE A 1 107 ? 6.923 28.625 1.919 1.00 91.44 107 ILE A O 1
ATOM 851 N N . ALA A 1 108 ? 7.589 26.675 2.795 1.00 89.00 108 ALA A N 1
ATOM 852 C CA . ALA A 1 108 ? 7.300 27.022 4.184 1.00 89.00 108 ALA A CA 1
ATOM 853 C C . ALA A 1 108 ? 8.462 27.740 4.902 1.00 89.00 108 ALA A C 1
ATOM 855 O O . ALA A 1 108 ? 8.376 27.932 6.113 1.00 89.00 108 ALA A O 1
ATOM 856 N N . GLU A 1 109 ? 9.545 28.085 4.193 1.00 90.06 109 GLU A N 1
ATOM 857 C CA . GLU A 1 109 ? 10.757 28.719 4.741 1.00 90.06 109 GLU A CA 1
ATOM 858 C C . GLU A 1 109 ? 11.398 27.933 5.904 1.00 90.06 109 GLU A C 1
ATOM 860 O O . GLU A 1 109 ? 11.960 28.481 6.855 1.00 90.06 109 GLU A O 1
ATOM 865 N N . ILE A 1 110 ? 11.322 26.603 5.830 1.00 84.81 110 ILE A N 1
ATOM 866 C CA . ILE A 1 110 ? 11.896 25.681 6.808 1.00 84.81 110 ILE A CA 1
ATOM 867 C C . ILE A 1 110 ? 13.275 25.225 6.339 1.00 84.81 110 ILE A C 1
ATOM 869 O O . ILE A 1 110 ? 13.420 24.625 5.273 1.00 84.81 110 ILE A O 1
ATOM 873 N N . ILE A 1 111 ? 14.284 25.430 7.187 1.00 86.38 111 ILE A N 1
ATOM 874 C CA . ILE A 1 111 ? 15.628 24.889 6.969 1.00 86.38 111 ILE A CA 1
ATOM 875 C C . ILE A 1 111 ? 15.565 23.362 7.059 1.00 86.38 111 ILE A C 1
ATOM 877 O O . ILE A 1 111 ? 15.260 22.796 8.113 1.00 86.38 111 ILE A O 1
ATOM 881 N N . PHE A 1 112 ? 15.873 22.686 5.955 1.00 83.12 112 PHE A N 1
ATOM 882 C CA . PHE A 1 112 ? 15.979 21.232 5.933 1.00 83.12 112 PHE A CA 1
ATOM 883 C C . PHE A 1 112 ? 17.292 20.773 6.596 1.00 83.12 112 PHE A C 1
ATOM 885 O O . PHE A 1 112 ? 18.335 21.407 6.420 1.00 83.12 112 PHE A O 1
ATOM 892 N N . PRO A 1 113 ? 17.265 19.687 7.387 1.00 83.81 113 PRO A N 1
ATOM 893 C CA . PRO A 1 113 ? 18.450 19.179 8.066 1.00 83.81 113 PRO A CA 1
ATOM 894 C C . PRO A 1 113 ? 19.437 18.526 7.088 1.00 83.81 113 PRO A C 1
ATOM 896 O O . PRO A 1 113 ? 19.072 18.082 6.000 1.00 83.81 113 PRO A O 1
ATOM 899 N N . ASN A 1 114 ? 20.692 18.402 7.525 1.00 87.12 114 ASN A N 1
ATOM 900 C CA . ASN A 1 114 ? 21.684 17.581 6.835 1.00 87.12 114 ASN A CA 1
ATOM 901 C C . ASN A 1 114 ? 21.267 16.104 6.824 1.00 87.12 114 ASN A C 1
ATOM 903 O O . ASN A 1 114 ? 20.546 15.642 7.712 1.00 87.12 114 ASN A O 1
ATOM 907 N N . LYS A 1 115 ? 21.772 15.347 5.841 1.00 85.31 115 LYS A N 1
ATOM 908 C CA . LYS A 1 115 ? 21.528 13.902 5.761 1.00 85.31 115 LYS A CA 1
ATOM 909 C C . LYS A 1 115 ? 22.002 13.210 7.037 1.00 85.31 115 LYS A C 1
ATOM 911 O O . LYS A 1 115 ? 23.098 13.483 7.532 1.00 85.31 115 LYS A O 1
ATOM 916 N N . GLN A 1 116 ? 21.166 12.309 7.547 1.00 83.38 116 GLN A N 1
ATOM 917 C CA . GLN A 1 116 ? 21.488 11.517 8.724 1.00 83.38 116 GLN A CA 1
ATOM 918 C C . GLN A 1 116 ? 22.704 10.638 8.426 1.00 83.38 116 GLN A C 1
ATOM 920 O O . GLN A 1 116 ? 22.731 9.912 7.433 1.00 83.38 116 GLN A O 1
ATOM 925 N N . LYS A 1 117 ? 23.716 10.723 9.289 1.00 84.81 117 LYS A N 1
ATOM 926 C CA . LYS A 1 117 ? 24.868 9.823 9.269 1.00 84.81 117 LYS A CA 1
ATOM 927 C C . LYS A 1 117 ? 24.602 8.701 10.262 1.00 84.81 117 LYS A C 1
ATOM 929 O O . LYS A 1 117 ? 24.148 8.966 11.373 1.00 84.81 117 LYS A O 1
ATOM 934 N N . LEU A 1 118 ? 24.848 7.466 9.844 1.00 77.19 118 LEU A N 1
ATOM 935 C CA . LEU A 1 118 ? 24.785 6.322 10.743 1.00 77.19 118 LEU A CA 1
ATOM 936 C C . LEU A 1 118 ? 26.018 6.344 11.648 1.00 77.19 118 LEU A C 1
ATOM 938 O O . LEU A 1 118 ? 27.138 6.547 11.178 1.00 77.19 118 LEU A O 1
ATOM 942 N N . GLU A 1 119 ? 25.795 6.168 12.944 1.00 79.38 119 GLU A N 1
ATOM 943 C CA . GLU A 1 119 ? 26.871 5.939 13.905 1.00 79.38 119 GLU A CA 1
ATOM 944 C C . GLU A 1 119 ? 27.441 4.540 13.675 1.00 79.38 119 GLU A C 1
ATOM 946 O O . GLU A 1 119 ? 26.685 3.582 13.523 1.00 79.38 119 GLU A O 1
ATOM 951 N N . ALA A 1 120 ? 28.770 4.429 13.619 1.00 74.31 120 ALA A N 1
ATOM 952 C CA . ALA A 1 120 ? 29.438 3.183 13.244 1.00 74.31 120 ALA A CA 1
ATOM 953 C C . ALA A 1 120 ? 29.265 2.067 14.286 1.00 74.31 120 ALA A C 1
ATOM 955 O O . ALA A 1 120 ? 29.273 0.894 13.929 1.00 74.31 120 ALA A O 1
ATOM 956 N N . GLN A 1 121 ? 29.137 2.421 15.566 1.00 81.69 121 GLN A N 1
ATOM 957 C CA . GLN A 1 121 ? 28.988 1.472 16.663 1.00 81.69 121 GLN A CA 1
ATOM 958 C C . GLN A 1 121 ? 28.010 2.041 17.683 1.00 81.69 121 GLN A C 1
ATOM 960 O O . GLN A 1 121 ? 28.229 3.123 18.226 1.00 81.69 121 GLN A O 1
ATOM 965 N N . LYS A 1 122 ? 26.935 1.298 17.937 1.00 84.12 122 LYS A N 1
ATOM 966 C CA . LYS A 1 122 ? 25.961 1.594 18.985 1.00 84.12 122 LYS A CA 1
ATOM 967 C C . LYS A 1 122 ? 25.984 0.471 20.006 1.00 84.12 122 LYS A C 1
ATOM 969 O O . LYS A 1 122 ? 26.170 -0.688 19.651 1.00 84.12 122 LYS A O 1
ATOM 974 N N . PHE A 1 123 ? 25.759 0.810 21.265 1.00 85.94 123 PHE A N 1
ATOM 975 C CA . PHE A 1 123 ? 25.711 -0.160 22.350 1.00 85.94 123 PHE A CA 1
ATOM 976 C C . PHE A 1 123 ? 24.327 -0.159 22.985 1.00 85.94 123 PHE A C 1
ATOM 978 O O . PHE A 1 123 ? 23.677 0.880 23.116 1.00 85.94 123 PHE A O 1
ATOM 985 N N . THR A 1 124 ? 23.872 -1.338 23.393 1.00 84.12 124 THR A N 1
ATOM 986 C CA . THR A 1 124 ? 22.705 -1.466 24.264 1.00 84.12 124 THR A CA 1
ATOM 987 C C . THR A 1 124 ? 23.007 -0.870 25.640 1.00 84.12 124 THR A C 1
ATOM 989 O O . THR A 1 124 ? 24.163 -0.730 26.040 1.00 84.12 124 THR A O 1
ATOM 992 N N . LYS A 1 125 ? 21.962 -0.601 26.433 1.00 80.81 125 LYS A N 1
ATOM 993 C CA . LYS A 1 125 ? 22.121 -0.189 27.842 1.00 80.81 125 LYS A CA 1
ATOM 994 C C . LYS A 1 125 ? 22.913 -1.200 28.687 1.00 80.81 125 LYS A C 1
ATOM 996 O O . LYS A 1 125 ? 23.446 -0.819 29.721 1.00 80.81 125 LYS A O 1
ATOM 1001 N N . ALA A 1 126 ? 22.969 -2.462 28.259 1.00 82.56 126 ALA A N 1
ATOM 1002 C CA . ALA A 1 126 ? 23.700 -3.534 28.928 1.00 82.56 126 ALA A CA 1
ATOM 1003 C C . ALA A 1 126 ? 25.177 -3.636 28.492 1.00 82.56 126 ALA A C 1
ATOM 1005 O O . ALA A 1 126 ? 25.897 -4.479 29.010 1.00 82.56 126 ALA A O 1
ATOM 1006 N N . GLY A 1 127 ? 25.631 -2.799 27.550 1.00 85.38 127 GLY A N 1
ATOM 1007 C CA . GLY A 1 127 ? 27.009 -2.805 27.045 1.00 85.38 127 GLY A CA 1
ATOM 1008 C C . GLY A 1 127 ? 27.257 -3.724 25.844 1.00 85.38 127 GLY A C 1
ATOM 1009 O O . GLY A 1 127 ? 28.365 -3.732 25.318 1.00 85.38 127 GLY A O 1
ATOM 1010 N N . ASN A 1 128 ? 26.243 -4.448 25.358 1.00 87.88 128 ASN A N 1
ATOM 1011 C CA . ASN A 1 128 ? 26.377 -5.288 24.161 1.00 87.88 128 ASN A CA 1
ATOM 1012 C C . ASN A 1 128 ? 26.386 -4.428 22.895 1.00 87.88 128 ASN A C 1
ATOM 1014 O O . ASN A 1 128 ? 25.577 -3.501 22.782 1.00 87.88 128 ASN A O 1
ATOM 1018 N N . LEU A 1 129 ? 27.256 -4.760 21.941 1.00 88.75 129 LEU A N 1
ATOM 1019 C CA . LEU A 1 129 ? 27.315 -4.107 20.634 1.00 88.75 129 LEU A CA 1
ATOM 1020 C C . LEU A 1 129 ? 26.051 -4.433 19.822 1.00 88.75 129 LEU A C 1
ATOM 1022 O O . LEU A 1 129 ? 25.713 -5.602 19.638 1.00 88.75 129 LEU A O 1
ATOM 1026 N N . LEU A 1 130 ? 25.363 -3.397 19.342 1.00 88.38 130 LEU A N 1
ATOM 1027 C CA . LEU A 1 130 ? 24.210 -3.526 18.454 1.00 88.38 130 LEU A CA 1
ATOM 1028 C C . LEU A 1 130 ? 24.677 -3.802 17.026 1.00 88.38 130 LEU A C 1
ATOM 1030 O O . LEU A 1 130 ? 25.437 -3.015 16.463 1.00 88.38 130 LEU A O 1
ATOM 1034 N N . GLU A 1 131 ? 24.171 -4.881 16.435 1.00 86.50 131 GLU A N 1
ATOM 1035 C CA . GLU A 1 131 ? 24.361 -5.180 15.014 1.00 86.50 131 GLU A CA 1
ATOM 1036 C C . GLU A 1 131 ? 23.303 -4.470 14.169 1.00 86.50 131 GLU A C 1
ATOM 1038 O O . GLU A 1 131 ? 23.628 -3.782 13.204 1.00 86.50 131 GLU A O 1
ATOM 1043 N N . ASN A 1 132 ? 22.032 -4.602 14.562 1.00 85.38 132 ASN A N 1
ATOM 1044 C CA . ASN A 1 132 ? 20.896 -3.993 13.880 1.00 85.38 132 ASN A CA 1
ATOM 1045 C C . ASN A 1 132 ? 19.941 -3.350 14.885 1.00 85.38 132 ASN A C 1
ATOM 1047 O O . ASN A 1 132 ? 19.668 -3.890 15.955 1.00 85.38 132 ASN A O 1
ATOM 1051 N N . GLU A 1 133 ? 19.387 -2.200 14.511 1.00 87.38 133 GLU A N 1
ATOM 1052 C CA . GLU A 1 133 ? 18.400 -1.467 15.299 1.00 87.38 133 GLU A CA 1
ATOM 1053 C C . GLU A 1 133 ? 17.152 -1.207 14.450 1.00 87.38 133 GLU A C 1
ATOM 1055 O O . GLU A 1 133 ? 17.232 -0.642 13.359 1.00 87.38 133 GLU A O 1
ATOM 1060 N N . THR A 1 134 ? 15.989 -1.621 14.949 1.00 90.44 134 THR A N 1
ATOM 1061 C CA . THR A 1 134 ? 14.702 -1.485 14.266 1.00 90.44 134 THR A CA 1
ATOM 1062 C C . THR A 1 134 ? 13.543 -1.357 15.267 1.00 90.44 134 THR A C 1
ATOM 1064 O O . THR A 1 134 ? 13.725 -1.163 16.471 1.00 90.44 134 THR A O 1
ATOM 1067 N N . TYR A 1 135 ? 12.316 -1.426 14.765 1.00 91.38 135 TYR A N 1
ATOM 1068 C CA . TYR A 1 135 ? 11.080 -1.445 15.537 1.00 91.38 135 TYR A CA 1
ATOM 1069 C C . TYR A 1 135 ? 10.219 -2.644 15.126 1.00 91.38 135 TYR A C 1
ATOM 1071 O O . TYR A 1 135 ? 10.382 -3.208 14.041 1.00 91.38 135 TYR A O 1
ATOM 1079 N N . VAL A 1 136 ? 9.288 -3.048 15.991 1.00 90.75 136 VAL A N 1
ATOM 1080 C CA . VAL A 1 136 ? 8.306 -4.087 15.640 1.00 90.75 136 VAL A CA 1
ATOM 1081 C C . VAL A 1 136 ? 7.342 -3.526 14.590 1.00 90.75 136 VAL A C 1
ATOM 10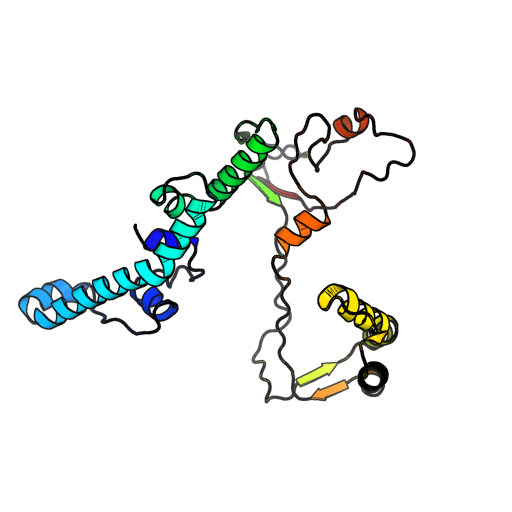83 O O . VAL A 1 136 ? 6.654 -2.538 14.843 1.00 90.75 136 VAL A O 1
ATOM 1086 N N . GLY A 1 137 ? 7.351 -4.131 13.399 1.00 90.62 137 GLY A N 1
ATOM 1087 C CA . GLY A 1 137 ? 6.577 -3.700 12.234 1.00 90.62 137 GLY A CA 1
ATOM 1088 C C . GLY A 1 137 ? 5.134 -4.212 12.219 1.00 90.62 137 GLY A C 1
ATOM 1089 O O . GLY A 1 137 ? 4.473 -4.301 13.251 1.00 90.62 137 GLY A O 1
ATOM 1090 N N . GLY A 1 138 ? 4.633 -4.521 11.020 1.00 88.75 138 GLY A N 1
ATOM 1091 C CA . GLY A 1 138 ? 3.288 -5.067 10.833 1.00 88.75 138 GLY A CA 1
ATOM 1092 C C . GLY A 1 138 ? 3.108 -6.423 11.519 1.00 88.75 138 GLY A C 1
ATOM 1093 O O . GLY A 1 138 ? 4.005 -7.265 11.495 1.00 88.75 138 GLY A O 1
ATOM 1094 N N . HIS A 1 139 ? 1.935 -6.621 12.116 1.00 91.44 139 HIS A N 1
ATOM 1095 C CA . HIS A 1 139 ? 1.543 -7.885 12.728 1.00 91.44 139 HIS A CA 1
ATOM 1096 C C . HIS A 1 139 ? 0.917 -8.800 11.678 1.00 91.44 139 HIS A C 1
ATOM 1098 O O . HIS A 1 139 ? 0.067 -8.353 10.909 1.00 91.44 139 HIS A O 1
ATOM 1104 N N . VAL A 1 140 ? 1.338 -10.062 11.636 1.00 93.38 140 VAL A N 1
ATOM 1105 C CA . VAL A 1 140 ? 0.830 -11.057 10.686 1.00 93.38 140 VAL A CA 1
ATOM 1106 C C . VAL A 1 140 ? 0.470 -12.316 11.459 1.00 93.38 140 VAL A C 1
ATOM 1108 O O . VAL A 1 140 ? 1.315 -12.881 12.149 1.00 93.38 140 VAL A O 1
ATOM 1111 N N . GLU A 1 141 ? -0.774 -12.762 11.316 1.00 93.75 141 GLU A N 1
ATOM 1112 C CA . GLU A 1 141 ? -1.282 -13.984 11.938 1.00 93.75 141 GLU A CA 1
ATOM 1113 C C . GLU A 1 141 ? -2.012 -14.840 10.905 1.00 93.75 141 GLU A C 1
ATOM 1115 O O . GLU A 1 141 ? -2.808 -14.340 10.110 1.00 93.75 141 GLU A O 1
ATOM 1120 N N . ALA A 1 142 ? -1.761 -16.148 10.946 1.00 93.75 142 ALA A N 1
ATOM 1121 C CA . ALA A 1 142 ? -2.540 -17.150 10.233 1.00 93.75 142 ALA A CA 1
ATOM 1122 C C . ALA A 1 142 ? -3.375 -17.918 11.265 1.00 93.75 142 ALA A C 1
ATOM 1124 O O . ALA A 1 142 ? -2.873 -18.834 11.911 1.00 93.75 142 ALA A O 1
ATOM 1125 N N . ILE A 1 143 ? -4.625 -17.490 11.460 1.00 95.19 143 ILE A N 1
ATOM 1126 C CA . ILE A 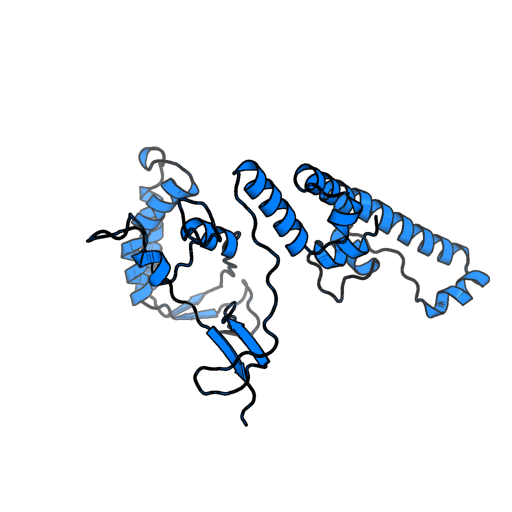1 143 ? -5.514 -18.035 12.501 1.00 95.19 143 ILE A CA 1
ATOM 1127 C C . ILE A 1 143 ? -6.009 -19.431 12.107 1.00 95.19 143 ILE A C 1
ATOM 1129 O O . ILE A 1 143 ? -5.945 -20.365 12.902 1.00 95.19 143 ILE A O 1
ATOM 1133 N N . GLU A 1 144 ? -6.471 -19.580 10.864 1.00 93.31 144 GLU A N 1
ATOM 1134 C CA . GLU A 1 144 ? -6.970 -20.842 10.321 1.00 93.31 144 GLU A CA 1
ATOM 1135 C C . GLU A 1 144 ? -6.376 -21.107 8.936 1.00 93.31 144 GLU A C 1
ATOM 1137 O O . GLU A 1 144 ? -6.088 -20.187 8.168 1.00 93.31 144 GLU A O 1
ATOM 1142 N N . SER A 1 145 ? -6.210 -22.387 8.609 1.00 94.12 145 SER A N 1
ATOM 1143 C CA . SER A 1 145 ? -5.794 -22.846 7.285 1.00 94.12 145 SER A CA 1
ATOM 1144 C C . SER A 1 145 ? -6.791 -23.877 6.768 1.00 94.12 145 SER A C 1
ATOM 1146 O O . SER A 1 145 ? -7.335 -24.668 7.537 1.00 94.12 145 SER A O 1
ATOM 1148 N N . GLY A 1 146 ? -7.062 -23.853 5.466 1.00 93.56 146 GLY A N 1
ATOM 1149 C CA . GLY A 1 146 ? -8.038 -24.744 4.852 1.00 93.56 146 GLY A CA 1
ATOM 1150 C C . GLY A 1 146 ? -8.685 -24.145 3.611 1.00 93.56 146 GLY A C 1
ATOM 1151 O O . GLY A 1 146 ? -8.285 -23.089 3.121 1.00 93.56 146 GLY A O 1
ATOM 1152 N N . ILE A 1 147 ? -9.695 -24.847 3.099 1.00 93.25 147 ILE A N 1
ATOM 1153 C CA . ILE A 1 147 ? -10.485 -24.414 1.947 1.00 93.25 147 ILE A CA 1
ATOM 1154 C C . ILE A 1 147 ? -11.770 -23.764 2.463 1.00 93.25 147 ILE A C 1
ATOM 1156 O O . ILE A 1 147 ? -12.658 -24.442 2.987 1.00 93.25 147 ILE A O 1
ATOM 1160 N N . PHE A 1 148 ? -11.878 -22.451 2.276 1.00 94.94 148 PHE A N 1
ATOM 1161 C CA . PHE A 1 148 ? -13.072 -21.674 2.596 1.00 94.94 148 PHE A CA 1
ATOM 1162 C C . PHE A 1 148 ? -13.816 -21.322 1.310 1.00 94.94 148 PHE A C 1
ATOM 1164 O O . PHE A 1 148 ? -13.269 -20.646 0.439 1.00 94.94 148 PHE A O 1
ATOM 1171 N N . ARG A 1 149 ? -15.052 -21.808 1.167 1.00 96.00 149 ARG A N 1
ATOM 1172 C CA . ARG A 1 149 ? -15.901 -21.551 -0.003 1.00 96.00 149 ARG A CA 1
ATOM 1173 C C . ARG A 1 149 ? -17.300 -21.129 0.420 1.00 96.00 149 ARG A C 1
ATOM 1175 O O . ARG A 1 149 ? -17.836 -21.643 1.392 1.00 96.00 149 ARG A O 1
ATOM 1182 N N . ALA A 1 150 ? -17.910 -20.241 -0.357 1.00 95.88 150 ALA A N 1
ATOM 1183 C CA . ALA A 1 150 ? -19.262 -19.749 -0.095 1.00 95.88 150 ALA A CA 1
ATOM 1184 C C . ALA A 1 150 ? -20.349 -20.839 -0.208 1.00 95.88 150 ALA A C 1
ATOM 1186 O O . ALA A 1 150 ? -21.423 -20.693 0.362 1.00 95.88 150 ALA A O 1
ATOM 1187 N N . ASP A 1 151 ? -20.083 -21.938 -0.917 1.00 96.38 151 ASP A N 1
ATOM 1188 C CA . ASP A 1 151 ? -21.027 -23.037 -1.154 1.00 96.38 151 ASP A CA 1
ATOM 1189 C C . ASP A 1 151 ? -20.875 -24.220 -0.184 1.00 96.38 151 ASP A C 1
ATOM 1191 O O . ASP A 1 151 ? -21.551 -25.238 -0.333 1.00 96.38 151 ASP A O 1
ATOM 1195 N N . LEU A 1 152 ? -20.015 -24.101 0.829 1.00 95.50 152 LEU A N 1
ATOM 1196 C CA . LEU A 1 152 ? -19.859 -25.095 1.889 1.00 95.50 152 LEU A CA 1
ATOM 1197 C C . LEU A 1 152 ? -20.389 -24.536 3.209 1.00 95.50 152 LEU A C 1
ATOM 1199 O O . LEU A 1 152 ? -20.245 -23.351 3.484 1.00 95.50 152 LEU A O 1
ATOM 1203 N N . LYS A 1 153 ? -21.017 -25.379 4.034 1.00 95.75 153 LYS A N 1
ATOM 1204 C CA . LYS A 1 153 ? -21.477 -24.964 5.366 1.00 95.75 153 LYS A CA 1
ATOM 1205 C C . LYS A 1 153 ? -20.340 -25.054 6.374 1.00 95.75 153 LYS A C 1
ATOM 1207 O O . LYS A 1 153 ? -19.631 -26.059 6.414 1.00 95.75 153 LYS A O 1
ATOM 1212 N N . TYR A 1 154 ? -20.240 -24.056 7.244 1.00 94.25 154 TYR A N 1
ATOM 1213 C CA . TYR A 1 154 ? -19.273 -24.020 8.342 1.00 94.25 154 TYR A CA 1
ATOM 1214 C C . TYR A 1 154 ? -19.997 -23.889 9.675 1.00 94.25 154 TYR A C 1
ATOM 1216 O O . TYR A 1 154 ? -21.166 -23.505 9.732 1.00 94.25 154 TYR A O 1
ATOM 1224 N N . ARG A 1 155 ? -19.314 -24.276 10.755 1.00 94.62 155 ARG A N 1
ATOM 1225 C CA . ARG A 1 155 ? -19.833 -24.150 12.118 1.00 94.62 155 ARG A CA 1
ATOM 1226 C C . ARG A 1 155 ? -19.341 -22.839 12.708 1.00 94.62 155 ARG A C 1
ATOM 1228 O O . ARG A 1 155 ? -18.139 -22.648 12.849 1.00 94.62 155 ARG A O 1
ATOM 1235 N N . PHE A 1 156 ? -20.271 -21.981 13.091 1.00 94.38 156 PHE A N 1
ATOM 1236 C CA . PHE A 1 156 ? -19.993 -20.720 13.756 1.00 94.38 156 PHE A CA 1
ATOM 1237 C C . PHE A 1 156 ? -20.357 -20.839 15.229 1.00 94.38 156 PHE A C 1
ATOM 1239 O O . PHE A 1 156 ? -21.450 -21.296 15.571 1.00 94.38 156 PHE A O 1
ATOM 1246 N N . LYS A 1 157 ? -19.430 -20.420 16.090 1.00 94.62 157 LYS A N 1
ATOM 1247 C CA . LYS A 1 157 ? -19.674 -20.204 17.512 1.00 94.62 157 LYS A CA 1
ATOM 1248 C C . LYS A 1 157 ? -19.590 -18.709 17.771 1.00 94.62 157 LYS A C 1
ATOM 1250 O O . LYS A 1 157 ? -18.510 -18.130 17.687 1.00 94.62 157 LYS A O 1
ATOM 1255 N N . ILE A 1 158 ? -20.729 -18.101 18.058 1.00 93.81 158 ILE A N 1
ATOM 1256 C CA . ILE A 1 158 ? -20.827 -16.659 18.267 1.00 93.81 158 ILE A CA 1
ATOM 1257 C C . ILE A 1 158 ? -20.489 -16.342 19.732 1.00 93.81 158 ILE A C 1
ATOM 1259 O O . ILE A 1 158 ? -20.784 -17.122 20.631 1.00 93.81 158 ILE A O 1
ATOM 1263 N N . ASP A 1 159 ? -19.828 -15.217 19.999 1.00 93.69 159 ASP A N 1
ATOM 1264 C CA . ASP A 1 159 ? -19.641 -14.743 21.372 1.00 93.69 159 ASP A CA 1
ATOM 1265 C C . ASP A 1 159 ? -20.793 -13.810 21.762 1.00 93.69 159 ASP A C 1
ATOM 1267 O O . ASP A 1 159 ? -20.913 -12.700 21.238 1.00 93.69 159 ASP A O 1
ATOM 1271 N N . GLU A 1 160 ? -21.629 -14.250 22.704 1.00 92.81 160 GLU A N 1
ATOM 1272 C CA . GLU A 1 160 ? -22.787 -13.491 23.195 1.00 92.81 160 GLU A CA 1
ATOM 1273 C C . GLU A 1 160 ? -22.390 -12.100 23.710 1.00 92.81 160 GLU A C 1
ATOM 1275 O O . GLU A 1 160 ? -23.079 -11.113 23.446 1.00 92.81 160 GLU A O 1
ATOM 1280 N N . LYS A 1 161 ? -21.234 -11.985 24.381 1.00 94.06 161 LYS A N 1
ATOM 1281 C CA . LYS A 1 161 ? -20.748 -10.702 24.917 1.00 94.06 161 LYS A CA 1
ATOM 1282 C C . LYS A 1 161 ? -20.469 -9.693 23.804 1.00 94.06 161 LYS A C 1
ATOM 1284 O O . LYS A 1 161 ? -20.698 -8.492 23.981 1.00 94.06 161 LYS A O 1
ATOM 1289 N N . THR A 1 162 ? -19.978 -10.173 22.663 1.00 94.12 162 THR A N 1
ATOM 1290 C CA . THR A 1 162 ? -19.737 -9.356 21.473 1.00 94.12 162 THR A CA 1
ATOM 1291 C C . THR A 1 162 ? -21.058 -8.910 20.845 1.00 94.12 162 THR A C 1
ATOM 1293 O O . THR A 1 162 ? -21.190 -7.731 20.522 1.00 94.12 162 THR A O 1
ATOM 1296 N N . VAL A 1 163 ? -22.064 -9.786 20.756 1.00 93.75 163 VAL A N 1
ATOM 1297 C CA . VAL A 1 163 ? -23.408 -9.421 20.264 1.00 93.75 163 VAL A CA 1
ATOM 1298 C C . VAL A 1 163 ? -24.059 -8.361 21.157 1.00 93.75 163 VAL A C 1
ATOM 1300 O O . VAL A 1 163 ? -24.540 -7.350 20.650 1.00 93.75 163 VAL A O 1
ATOM 1303 N N . ASP A 1 164 ? -23.992 -8.515 22.482 1.00 94.06 164 ASP A N 1
ATOM 1304 C CA . ASP A 1 164 ? -24.511 -7.520 23.431 1.00 94.06 164 ASP A CA 1
ATOM 1305 C C . ASP A 1 164 ? -23.815 -6.160 23.287 1.00 94.06 164 ASP A C 1
ATOM 1307 O O . ASP A 1 164 ? -24.438 -5.108 23.444 1.00 94.06 164 ASP A O 1
ATOM 1311 N N . LYS A 1 165 ? -22.511 -6.154 22.988 1.00 95.00 165 LYS A N 1
ATOM 1312 C CA . LYS A 1 165 ? -21.781 -4.917 22.694 1.00 95.00 165 LYS A CA 1
ATOM 1313 C C . LYS A 1 165 ? -22.271 -4.283 21.392 1.00 95.00 165 LYS A C 1
ATOM 1315 O O . LYS A 1 165 ? -22.534 -3.083 21.380 1.00 95.00 165 LYS A O 1
ATOM 1320 N N . LEU A 1 166 ? -22.443 -5.075 20.335 1.00 95.25 166 LEU A N 1
ATOM 1321 C CA . LEU A 1 166 ? -22.958 -4.592 19.054 1.00 95.25 166 LEU A CA 1
ATOM 1322 C C . LEU A 1 166 ? -24.366 -4.009 19.203 1.00 95.25 166 LEU A C 1
ATOM 1324 O O . LEU A 1 166 ? -24.583 -2.895 18.747 1.00 95.25 166 LEU A O 1
ATOM 1328 N N . LEU A 1 167 ? -25.278 -4.676 19.921 1.00 94.00 167 LEU A N 1
ATOM 1329 C CA . LEU A 1 167 ? -26.640 -4.186 20.188 1.00 94.00 167 LEU A CA 1
ATOM 1330 C C . LEU A 1 167 ? -26.677 -2.834 20.921 1.00 94.00 167 LEU A C 1
ATOM 1332 O O . LEU A 1 167 ? -27.602 -2.051 20.715 1.00 94.00 167 LEU A O 1
ATOM 1336 N N . ARG A 1 168 ? -25.680 -2.537 21.764 1.00 94.56 168 ARG A N 1
ATOM 1337 C CA . ARG A 1 168 ? -25.567 -1.232 22.439 1.00 94.56 168 ARG A CA 1
ATOM 1338 C C . ARG A 1 168 ? -25.021 -0.128 21.534 1.00 94.56 168 ARG A C 1
ATOM 1340 O O . ARG A 1 168 ? -25.404 1.030 21.698 1.00 94.56 168 ARG A O 1
ATOM 1347 N N . ASP A 1 169 ? -24.111 -0.470 20.624 1.00 94.81 169 ASP A N 1
ATOM 1348 C CA . ASP A 1 169 ? -23.303 0.512 19.894 1.00 94.81 169 ASP A CA 1
ATOM 1349 C C . ASP A 1 169 ? -23.744 0.721 18.431 1.00 94.81 169 ASP A C 1
ATOM 1351 O O . ASP A 1 169 ? -23.431 1.766 17.853 1.00 94.81 169 ASP A O 1
ATOM 1355 N N . PHE A 1 170 ? -24.484 -0.213 17.817 1.00 94.38 170 PHE A N 1
ATOM 1356 C CA . PHE A 1 170 ? -24.768 -0.179 16.374 1.00 94.38 170 PHE A CA 1
ATOM 1357 C C . PHE A 1 170 ? -25.588 1.041 15.936 1.00 94.38 170 PHE A C 1
ATOM 1359 O O . PHE A 1 170 ? -25.328 1.583 14.867 1.00 94.38 170 PHE A O 1
ATOM 1366 N N . GLU A 1 171 ? -26.525 1.533 16.752 1.00 92.12 171 GLU A N 1
ATOM 1367 C CA . GLU A 1 171 ? -27.306 2.733 16.409 1.00 92.12 171 GLU A CA 1
ATOM 1368 C C . GLU A 1 171 ? -26.404 3.965 16.288 1.00 92.12 171 GLU A C 1
ATOM 1370 O O . GLU A 1 171 ? -26.516 4.749 15.345 1.00 92.12 171 GLU A O 1
ATOM 1375 N N . LYS A 1 172 ? -25.438 4.103 17.206 1.00 92.81 172 LYS A N 1
ATOM 1376 C CA . LYS A 1 172 ? -24.429 5.166 17.137 1.00 92.81 172 LYS A CA 1
ATOM 1377 C C . LYS A 1 172 ? -23.536 4.990 15.915 1.00 92.81 172 LYS A C 1
ATOM 1379 O O . LYS A 1 172 ? -23.186 5.987 15.289 1.00 92.81 172 LYS A O 1
ATOM 1384 N N . ALA A 1 173 ? -23.187 3.750 15.571 1.00 93.19 173 ALA A N 1
ATOM 1385 C CA . ALA A 1 173 ? -22.411 3.450 14.373 1.00 93.19 173 ALA A CA 1
ATOM 1386 C C . ALA A 1 173 ? -23.173 3.835 13.093 1.00 93.19 173 ALA A C 1
ATOM 1388 O O . ALA A 1 173 ? -22.598 4.502 12.244 1.00 93.19 173 ALA A O 1
ATOM 1389 N N . LEU A 1 174 ? -24.472 3.529 12.986 1.00 91.69 174 LEU A N 1
ATOM 1390 C CA . LEU A 1 174 ? -25.303 3.916 11.837 1.00 91.69 174 LEU A CA 1
ATOM 1391 C C . LEU A 1 174 ? -25.373 5.439 11.668 1.00 91.69 174 LEU A C 1
ATOM 1393 O O . LEU A 1 174 ? -25.161 5.958 10.571 1.00 91.69 174 LEU A O 1
ATOM 1397 N N . VAL A 1 175 ? -25.612 6.173 12.760 1.00 91.38 175 VAL A N 1
ATOM 1398 C CA . VAL A 1 175 ? -25.614 7.645 12.736 1.00 91.38 175 VAL A CA 1
ATOM 1399 C C . VAL A 1 175 ? -24.233 8.189 12.363 1.00 91.38 175 VAL A C 1
ATOM 1401 O O . VAL A 1 175 ? -24.132 9.149 11.596 1.00 91.38 175 VAL A O 1
ATOM 1404 N N . TYR A 1 176 ? -23.165 7.577 12.878 1.00 92.69 176 TYR A N 1
ATOM 1405 C CA . TYR A 1 176 ? -21.798 7.948 12.530 1.00 92.69 176 TYR A CA 1
ATOM 1406 C C . TYR A 1 176 ? -21.517 7.732 11.041 1.00 92.69 176 TYR A C 1
ATOM 1408 O O . TYR A 1 176 ? -21.024 8.652 10.400 1.00 92.69 176 TYR A O 1
ATOM 1416 N N . THR A 1 177 ? -21.882 6.586 10.468 1.00 92.19 177 THR A N 1
ATOM 1417 C CA . THR A 1 177 ? -21.711 6.290 9.038 1.00 92.19 177 THR A CA 1
ATOM 1418 C C . THR A 1 177 ? -22.439 7.314 8.163 1.00 92.19 177 THR A C 1
ATOM 1420 O O . THR A 1 177 ? -21.856 7.852 7.221 1.00 92.19 177 THR A O 1
ATOM 1423 N N . LEU A 1 178 ? -23.676 7.686 8.511 1.00 91.94 178 LEU A N 1
ATOM 1424 C CA . LEU A 1 178 ? -24.420 8.721 7.782 1.00 91.94 178 LEU A CA 1
ATOM 1425 C C . LEU A 1 178 ? -23.698 10.076 7.789 1.00 91.94 178 LEU A C 1
ATOM 1427 O O . LEU A 1 178 ? -23.541 10.701 6.738 1.00 91.94 178 LEU A O 1
ATOM 1431 N N . LYS A 1 179 ? -23.205 10.510 8.953 1.00 93.00 179 LYS A N 1
ATOM 1432 C CA . LYS A 1 179 ? -22.559 11.822 9.106 1.00 93.00 179 LYS A CA 1
ATOM 1433 C C . LYS A 1 179 ? -21.125 11.854 8.577 1.00 93.00 179 LYS A C 1
ATOM 1435 O O . LYS A 1 179 ? -20.740 12.813 7.914 1.00 93.00 179 LYS A O 1
ATOM 1440 N N . ALA A 1 180 ? -20.322 10.841 8.887 1.00 90.88 180 ALA A N 1
ATOM 1441 C CA . ALA A 1 180 ? -18.891 10.815 8.602 1.00 90.88 180 ALA A CA 1
ATOM 1442 C C . ALA A 1 180 ? -18.587 10.339 7.177 1.00 90.88 180 ALA A C 1
ATOM 1444 O O . ALA A 1 180 ? -17.771 10.959 6.495 1.00 90.88 180 ALA A O 1
ATOM 1445 N N . GLU A 1 181 ? -19.246 9.272 6.717 1.00 89.69 181 GLU A N 1
ATOM 1446 C CA . GLU A 1 181 ? -18.968 8.672 5.407 1.00 89.69 181 GLU A CA 1
ATOM 1447 C C . GLU A 1 181 ? -19.834 9.301 4.313 1.00 89.69 181 GLU A C 1
ATOM 1449 O O . GLU A 1 181 ? -19.324 9.687 3.261 1.00 89.69 181 GLU A O 1
ATOM 1454 N N . HIS A 1 182 ? -21.133 9.477 4.577 1.00 90.00 182 HIS A N 1
ATOM 1455 C CA . HIS A 1 182 ? -22.076 10.000 3.583 1.00 90.00 182 HIS A CA 1
ATOM 1456 C C . HIS A 1 182 ? -22.327 11.509 3.668 1.00 90.00 182 HIS A C 1
ATOM 1458 O O . HIS A 1 182 ? -22.906 12.065 2.736 1.00 90.00 182 HIS A O 1
ATOM 1464 N N . LYS A 1 183 ? -21.874 12.180 4.739 1.00 91.94 183 LYS A N 1
ATOM 1465 C CA . LYS A 1 183 ? -22.094 13.618 4.990 1.00 91.94 183 LYS A CA 1
ATOM 1466 C C . LYS A 1 183 ? -23.572 1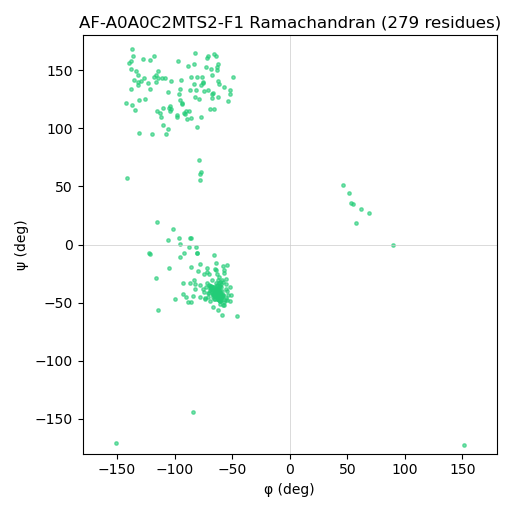4.025 4.925 1.00 91.94 183 LYS A C 1
ATOM 1468 O O . LYS A 1 183 ? -23.887 15.117 4.459 1.00 91.94 183 LYS A O 1
ATOM 1473 N N . LYS A 1 184 ? -24.462 13.140 5.381 1.00 91.06 184 LYS A N 1
ATOM 1474 C CA . LYS A 1 184 ? -25.911 13.361 5.438 1.00 91.06 184 LYS A CA 1
ATOM 1475 C C . LYS A 1 184 ? -26.405 13.404 6.873 1.00 91.06 184 LYS A C 1
ATOM 1477 O O . LYS A 1 184 ? -25.872 12.732 7.757 1.00 91.06 184 LYS A O 1
ATOM 1482 N N . GLU A 1 185 ? -27.458 14.179 7.084 1.00 89.50 185 GLU A N 1
ATOM 1483 C CA . GLU A 1 185 ? -28.169 14.223 8.356 1.00 89.50 185 GLU A CA 1
ATOM 1484 C C . GLU A 1 185 ? -29.279 13.169 8.404 1.00 89.50 185 GLU A C 1
ATOM 1486 O O . GLU A 1 185 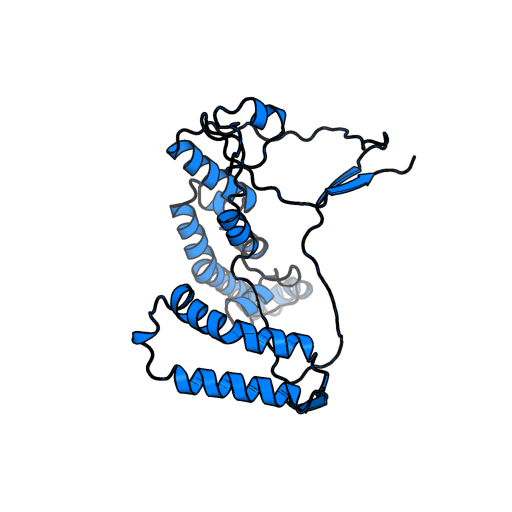? -29.834 12.769 7.382 1.00 89.50 185 GLU A O 1
ATOM 1491 N N . LEU A 1 186 ? -29.624 12.722 9.615 1.00 86.06 186 LEU A N 1
ATOM 1492 C CA . LEU A 1 186 ? -30.615 11.657 9.826 1.00 86.06 186 LEU A CA 1
ATOM 1493 C C . LEU A 1 186 ? -31.987 12.002 9.222 1.00 86.06 186 LEU A C 1
ATOM 1495 O O . LEU A 1 186 ? -32.702 11.122 8.761 1.00 86.06 186 LEU A O 1
ATOM 1499 N N . VAL A 1 187 ? -32.332 13.291 9.206 1.00 87.56 187 VAL A N 1
ATOM 1500 C CA . VAL A 1 187 ? -33.611 13.813 8.698 1.00 87.56 187 VAL A CA 1
ATOM 1501 C C . VAL A 1 187 ? -33.785 13.551 7.197 1.00 87.56 187 VAL A C 1
ATOM 1503 O O . VAL A 1 187 ? -34.908 13.450 6.716 1.00 87.56 187 VAL A O 1
ATOM 1506 N N . GLU A 1 188 ? -32.687 13.398 6.454 1.00 87.94 188 GLU A N 1
ATOM 1507 C CA . GLU A 1 188 ? -32.714 13.112 5.016 1.00 87.94 188 GLU A CA 1
ATOM 1508 C C . GLU A 1 188 ? -32.956 11.625 4.704 1.00 87.94 188 GLU A C 1
ATOM 1510 O O . GLU A 1 188 ? -33.110 11.254 3.539 1.00 87.94 188 GLU A O 1
ATOM 1515 N N . VAL A 1 189 ? -32.962 10.758 5.722 1.00 88.94 189 VAL A N 1
ATOM 1516 C CA . VAL A 1 189 ? -33.051 9.304 5.566 1.00 88.94 189 VAL A CA 1
ATOM 1517 C C . VAL A 1 189 ? -34.456 8.825 5.911 1.00 88.94 189 VAL A C 1
ATOM 1519 O O . VAL A 1 189 ? -34.893 8.885 7.056 1.00 88.94 189 VAL A O 1
ATOM 1522 N N . THR A 1 190 ? -35.159 8.289 4.916 1.00 91.62 190 THR A N 1
ATOM 1523 C CA . THR A 1 190 ? -36.558 7.854 5.053 1.00 91.62 190 THR A CA 1
ATOM 1524 C C . THR A 1 190 ? -36.707 6.451 5.643 1.00 91.62 190 THR A C 1
ATOM 1526 O O . THR A 1 190 ? -37.678 6.181 6.340 1.00 91.62 190 THR A O 1
ATOM 1529 N N . ASN A 1 191 ? -35.738 5.562 5.411 1.00 92.81 191 ASN A N 1
ATOM 1530 C CA . ASN A 1 191 ? -35.792 4.144 5.788 1.00 92.81 191 ASN A CA 1
ATOM 1531 C C . ASN A 1 191 ? -34.997 3.800 7.062 1.00 92.81 191 ASN A C 1
ATOM 1533 O O . ASN A 1 191 ? -34.745 2.628 7.343 1.00 92.81 191 ASN A O 1
ATOM 1537 N N . TYR A 1 192 ? -34.580 4.801 7.845 1.00 90.12 192 TYR A N 1
ATOM 1538 C CA . TYR A 1 192 ? -33.791 4.573 9.060 1.00 90.12 192 TYR A CA 1
ATOM 1539 C C . TYR A 1 192 ? -34.494 3.669 10.094 1.00 90.12 192 TYR A C 1
ATOM 1541 O O . TYR A 1 192 ? -33.840 2.751 10.596 1.00 90.12 192 TYR A O 1
ATOM 1549 N N . PRO A 1 193 ? -35.797 3.851 10.406 1.00 90.50 193 PRO A N 1
ATOM 1550 C CA . PRO A 1 193 ? -36.480 3.000 11.383 1.00 90.50 193 PRO A CA 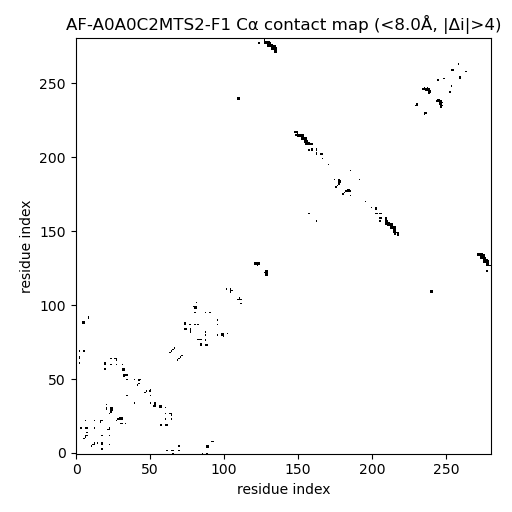1
ATOM 1551 C C . PRO A 1 193 ? -36.532 1.528 10.957 1.00 90.50 193 PRO A C 1
ATOM 1553 O O . PRO A 1 193 ? -36.299 0.641 11.777 1.00 90.50 193 PRO A O 1
ATOM 1556 N N . GLU A 1 194 ? -36.781 1.272 9.670 1.00 92.88 194 GLU A N 1
ATOM 1557 C CA . GLU A 1 194 ? -36.840 -0.081 9.105 1.00 92.88 194 GLU A CA 1
ATOM 1558 C C . GLU A 1 194 ? -35.475 -0.771 9.165 1.00 92.88 194 GLU A C 1
ATOM 1560 O O . GLU A 1 194 ? -35.371 -1.907 9.629 1.00 92.88 194 GLU A O 1
ATOM 1565 N N . LEU A 1 195 ? -34.410 -0.068 8.761 1.00 91.06 195 LEU A N 1
ATOM 1566 C CA . LEU A 1 195 ? -33.050 -0.602 8.792 1.00 91.06 195 LEU A CA 1
ATOM 1567 C C . LEU A 1 195 ? -32.578 -0.874 10.226 1.00 91.06 195 LEU A C 1
ATOM 1569 O O . LEU A 1 195 ? -31.972 -1.913 10.484 1.00 91.06 195 LEU A O 1
ATOM 1573 N N . ASN A 1 196 ? -32.869 0.034 11.163 1.00 92.12 196 ASN A N 1
ATOM 1574 C CA . ASN A 1 196 ? -32.530 -0.151 12.573 1.00 92.12 196 ASN A CA 1
ATOM 1575 C C . ASN A 1 196 ? -33.221 -1.409 13.134 1.00 92.12 196 ASN A C 1
ATOM 1577 O O . ASN A 1 196 ? -32.550 -2.283 13.687 1.00 92.12 196 ASN A O 1
ATOM 1581 N N . GLY A 1 197 ? -34.531 -1.559 12.903 1.00 94.25 197 GLY A N 1
ATOM 1582 C CA . GLY A 1 197 ? -35.278 -2.755 13.304 1.00 94.25 197 GLY A CA 1
ATOM 1583 C C . GLY A 1 197 ? -34.721 -4.041 12.684 1.00 94.25 197 GLY A C 1
ATOM 1584 O O . GLY A 1 197 ? -34.532 -5.032 13.386 1.00 94.25 197 GLY A O 1
ATOM 1585 N N . PHE A 1 198 ? -34.377 -4.017 11.394 1.00 94.62 198 PHE A N 1
ATOM 1586 C CA . PHE A 1 198 ? -33.786 -5.165 10.702 1.00 94.62 198 PHE A CA 1
ATOM 1587 C C . PHE A 1 198 ? -32.442 -5.601 11.310 1.00 94.62 198 PHE A C 1
ATOM 1589 O O . PHE A 1 198 ? -32.237 -6.789 11.576 1.00 94.62 198 PHE A O 1
ATOM 1596 N N . VAL A 1 199 ? -31.531 -4.653 11.560 1.00 94.44 199 VAL A N 1
ATOM 1597 C CA . VAL A 1 199 ? -30.211 -4.944 12.148 1.00 94.44 199 VAL A CA 1
ATOM 1598 C C . VAL A 1 199 ? -30.357 -5.450 13.581 1.00 94.44 199 VAL A C 1
ATOM 1600 O O . VAL A 1 199 ? -29.726 -6.444 13.940 1.00 94.44 199 VAL A O 1
ATOM 1603 N N . ARG A 1 200 ? -31.226 -4.821 14.381 1.00 95.00 200 ARG A N 1
ATOM 1604 C CA . ARG A 1 200 ? -31.518 -5.241 15.757 1.00 95.00 200 ARG A CA 1
ATOM 1605 C C . ARG A 1 200 ? -32.033 -6.676 15.809 1.00 95.00 200 ARG A C 1
ATOM 1607 O O . ARG A 1 200 ? -31.435 -7.498 16.497 1.00 95.00 200 ARG A O 1
ATOM 1614 N N . ASN A 1 201 ? -33.058 -6.992 15.018 1.00 95.19 201 ASN A N 1
ATOM 1615 C CA . ASN A 1 201 ? -33.636 -8.336 14.963 1.00 95.19 201 ASN A CA 1
ATOM 1616 C C . ASN A 1 201 ? -32.599 -9.377 14.509 1.00 95.19 201 ASN A C 1
ATOM 1618 O O . ASN A 1 201 ? -32.533 -10.472 15.061 1.00 95.19 201 ASN A O 1
ATOM 1622 N N . SER A 1 202 ? -31.750 -9.034 13.535 1.00 92.38 202 SER A N 1
ATOM 1623 C CA . SER A 1 202 ? -30.683 -9.928 13.061 1.00 92.38 202 SER A CA 1
ATOM 1624 C C . SER A 1 202 ? -29.646 -10.220 14.154 1.00 92.38 202 SER A C 1
ATOM 1626 O O . SER A 1 202 ? -29.198 -11.356 14.297 1.00 92.38 202 SER A O 1
ATOM 1628 N N . LEU A 1 203 ? -29.278 -9.213 14.953 1.00 93.44 203 LEU A N 1
ATOM 1629 C CA . LEU A 1 203 ? -28.368 -9.379 16.090 1.00 93.44 203 LEU A CA 1
ATOM 1630 C C . LEU A 1 203 ? -29.005 -10.193 17.226 1.00 93.44 203 LEU A C 1
ATOM 1632 O O . LEU A 1 203 ? -28.336 -11.043 17.809 1.00 93.44 203 LEU A O 1
ATOM 1636 N N . GLU A 1 204 ? -30.291 -9.988 17.513 1.00 93.06 204 GLU A N 1
ATOM 1637 C CA . GLU A 1 204 ? -31.028 -10.762 18.522 1.00 93.06 204 GLU A CA 1
ATOM 1638 C C . GLU A 1 204 ? -31.131 -12.250 18.139 1.00 93.06 204 GLU A C 1
ATOM 1640 O O . GLU A 1 204 ? -30.895 -13.115 18.983 1.00 93.06 204 GLU A O 1
ATOM 1645 N N . GLN A 1 205 ? -31.318 -12.574 16.854 1.00 91.12 205 GLN A N 1
ATOM 1646 C CA . GLN A 1 205 ? -31.290 -13.964 16.367 1.00 91.12 205 GLN A CA 1
ATOM 1647 C C . GLN A 1 205 ? -29.947 -14.669 16.611 1.00 91.12 205 GLN A C 1
ATOM 1649 O O . GLN A 1 205 ? -29.905 -15.883 16.827 1.00 91.12 205 GLN A O 1
ATOM 1654 N N . PHE A 1 206 ? -28.829 -13.936 16.579 1.00 89.69 206 PHE A N 1
ATOM 1655 C CA . PHE A 1 206 ? -27.517 -14.503 16.909 1.00 89.69 206 PHE A CA 1
ATOM 1656 C C . PHE A 1 206 ? -27.347 -14.793 18.403 1.00 89.69 206 PHE A C 1
ATOM 1658 O O . PHE A 1 206 ? -26.499 -15.607 18.767 1.00 89.69 206 PHE A O 1
ATOM 1665 N N . LYS A 1 207 ? -28.156 -14.163 19.260 1.00 87.25 207 LYS A N 1
ATOM 1666 C CA . LYS A 1 207 ? -28.186 -14.426 20.700 1.00 87.25 207 LYS A CA 1
ATOM 1667 C C . LYS A 1 207 ? -29.044 -15.642 21.042 1.00 87.25 207 LYS A C 1
ATOM 1669 O O . LYS A 1 207 ? -28.663 -16.425 21.903 1.00 87.25 207 LYS A O 1
ATOM 1674 N N . GLU A 1 208 ? -30.169 -15.823 20.352 1.00 88.06 208 GLU A N 1
ATOM 1675 C CA . GLU A 1 208 ? -31.040 -16.992 20.541 1.00 88.06 208 GLU A CA 1
ATOM 1676 C C . GLU A 1 208 ? -30.366 -1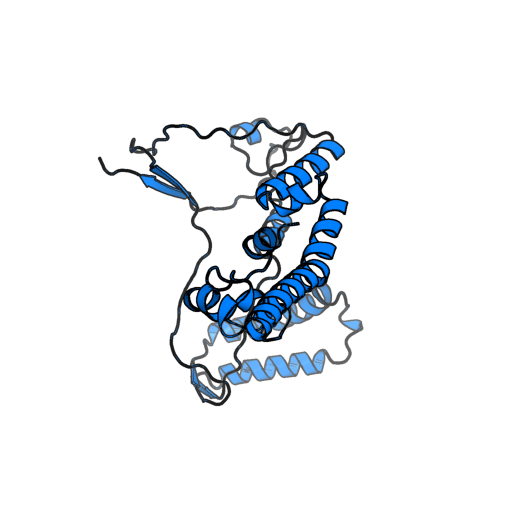8.298 20.105 1.00 88.06 208 GLU A C 1
ATOM 1678 O O . GLU A 1 208 ? -30.541 -19.334 20.746 1.00 88.06 208 GLU A O 1
ATOM 1683 N N . ASN A 1 209 ? -29.570 -18.253 19.029 1.00 87.31 209 ASN A N 1
ATOM 1684 C CA . ASN A 1 209 ? -28.822 -19.407 18.546 1.00 87.31 209 ASN A CA 1
ATOM 1685 C C . ASN A 1 209 ? -27.343 -19.081 18.295 1.00 87.31 209 ASN A C 1
ATOM 1687 O O . ASN A 1 209 ? -26.947 -18.629 17.218 1.00 87.31 209 ASN A O 1
ATOM 1691 N N . VAL A 1 210 ? -26.532 -19.395 19.302 1.00 88.44 210 VAL A N 1
ATOM 1692 C CA . VAL A 1 210 ? -25.085 -19.152 19.338 1.00 88.44 210 VAL A CA 1
ATOM 1693 C C . VAL A 1 210 ? -24.288 -20.125 18.459 1.00 88.44 210 VAL A C 1
ATOM 1695 O O . VAL A 1 210 ? -23.186 -19.797 18.008 1.00 88.44 210 VAL A O 1
ATOM 1698 N N . TYR A 1 211 ? -24.834 -21.318 18.203 1.00 92.62 211 TYR A N 1
ATOM 1699 C CA . TYR A 1 211 ? -24.191 -22.365 17.411 1.00 92.62 211 TYR A CA 1
ATOM 1700 C C . TYR A 1 211 ? -24.915 -22.542 16.082 1.00 92.62 211 TYR A C 1
ATOM 1702 O O . TYR A 1 211 ? -25.960 -23.186 15.993 1.00 92.62 211 TYR A O 1
ATOM 1710 N N . LYS A 1 212 ? -24.325 -22.004 15.016 1.00 90.31 212 LYS A N 1
ATOM 1711 C CA . LYS A 1 212 ? -24.934 -22.015 13.684 1.00 90.31 212 LYS A CA 1
ATOM 1712 C C . LYS A 1 212 ? -24.143 -22.865 12.708 1.00 90.31 212 LYS A C 1
ATOM 1714 O O . LYS A 1 212 ? -22.915 -22.894 12.743 1.00 90.31 212 LYS A O 1
ATOM 1719 N N . SER A 1 213 ? -24.860 -23.549 11.818 1.00 93.62 213 SER A N 1
ATOM 1720 C CA . SER A 1 213 ? -24.272 -24.221 10.660 1.00 93.62 213 SER A CA 1
ATOM 1721 C C . SER A 1 213 ? -24.864 -23.643 9.383 1.00 93.62 213 SER A C 1
ATOM 1723 O O . SER A 1 213 ? -25.944 -24.036 8.943 1.00 93.62 213 SER A O 1
ATOM 1725 N N . GLU A 1 214 ? -24.154 -22.676 8.812 1.00 93.94 214 GLU A N 1
ATOM 1726 C CA . GLU A 1 214 ? -24.628 -21.848 7.701 1.00 93.94 214 GLU A CA 1
ATOM 1727 C C . GLU A 1 214 ? -23.525 -21.675 6.643 1.00 93.94 214 GLU A C 1
ATOM 1729 O O . GLU A 1 214 ? -22.372 -22.066 6.852 1.00 93.94 214 GLU A O 1
ATOM 1734 N N . TYR A 1 215 ? -23.899 -21.143 5.479 1.00 95.94 215 TYR A N 1
ATOM 1735 C CA . TYR A 1 215 ? -22.962 -20.795 4.410 1.00 95.94 215 TYR A CA 1
ATOM 1736 C C . TYR A 1 215 ? -22.244 -19.478 4.750 1.00 95.94 215 TYR A C 1
ATOM 1738 O O . TYR A 1 215 ? -22.892 -18.550 5.237 1.00 95.94 215 TYR A O 1
ATOM 1746 N N . PRO A 1 216 ? -20.923 -19.370 4.531 1.00 95.75 216 PRO A N 1
ATOM 1747 C CA . PRO A 1 216 ? -20.146 -18.216 4.940 1.00 95.75 216 PRO A CA 1
ATOM 1748 C C . PRO A 1 216 ? -20.258 -17.102 3.902 1.00 95.75 216 PRO A C 1
ATOM 1750 O O . PRO A 1 216 ? -20.408 -17.349 2.704 1.00 95.75 216 PRO A O 1
ATOM 1753 N N . VAL A 1 217 ? -20.043 -15.871 4.356 1.00 95.50 217 VAL A N 1
ATOM 1754 C CA . VAL A 1 217 ? -19.727 -14.748 3.473 1.00 95.50 217 VAL A CA 1
ATOM 1755 C C . VAL A 1 217 ? -18.269 -14.368 3.704 1.00 95.50 217 VAL A C 1
ATOM 1757 O O . VAL A 1 217 ? -17.882 -14.003 4.812 1.00 95.50 217 VAL A O 1
ATOM 1760 N N . ILE A 1 218 ? -17.446 -14.506 2.663 1.00 94.94 218 ILE A N 1
ATOM 1761 C CA . ILE A 1 218 ? -16.002 -14.265 2.739 1.00 94.94 218 ILE A CA 1
ATOM 1762 C C . ILE A 1 218 ? -15.752 -12.773 2.506 1.00 94.94 218 ILE A C 1
ATOM 1764 O O . ILE A 1 218 ? -15.908 -12.283 1.389 1.00 94.94 218 ILE A O 1
ATOM 1768 N N . TYR A 1 219 ? -15.365 -12.059 3.563 1.00 95.25 219 TYR A N 1
ATOM 1769 C CA . TYR A 1 219 ? -15.055 -10.630 3.520 1.00 95.25 219 TYR A CA 1
ATOM 1770 C C . TYR A 1 219 ? -13.556 -10.366 3.671 1.00 95.25 219 TYR A C 1
ATOM 1772 O O . TYR A 1 219 ? -12.874 -11.012 4.463 1.00 95.25 219 TYR A O 1
ATOM 1780 N N . HIS A 1 220 ? -13.065 -9.362 2.941 1.00 95.44 220 HIS A N 1
ATOM 1781 C CA . HIS A 1 220 ? -11.740 -8.776 3.118 1.00 95.44 220 HIS A CA 1
ATOM 1782 C C . HIS A 1 220 ? -11.913 -7.321 3.556 1.00 95.44 220 HIS A C 1
ATOM 1784 O O . HIS A 1 220 ? -12.448 -6.505 2.804 1.00 95.44 220 HIS A O 1
ATOM 1790 N N . LEU A 1 221 ? -11.489 -7.012 4.780 1.00 94.38 221 LEU A N 1
ATOM 1791 C CA . LEU A 1 221 ? -11.525 -5.663 5.336 1.00 94.38 221 LEU A CA 1
ATOM 1792 C C . LEU A 1 221 ? -10.107 -5.097 5.318 1.00 94.38 221 LEU A C 1
ATOM 1794 O O . LEU A 1 221 ? -9.222 -5.646 5.969 1.00 94.38 221 LEU A O 1
ATOM 1798 N N . ASP A 1 222 ? -9.909 -4.001 4.592 1.00 94.38 222 ASP A N 1
ATOM 1799 C CA . ASP A 1 222 ? -8.625 -3.306 4.512 1.00 94.38 222 ASP A CA 1
ATOM 1800 C C . ASP A 1 222 ? -8.804 -1.815 4.798 1.00 94.38 222 ASP A C 1
ATOM 1802 O O . ASP A 1 222 ? -9.785 -1.189 4.385 1.00 94.38 222 ASP A O 1
ATOM 1806 N N . VAL A 1 223 ? -7.850 -1.244 5.527 1.00 92.75 223 VAL A N 1
ATOM 1807 C CA . VAL A 1 223 ? -7.853 0.174 5.874 1.00 92.75 223 VAL A CA 1
ATOM 1808 C C . VAL A 1 223 ? -7.135 0.936 4.770 1.00 92.75 223 VAL A C 1
ATOM 1810 O O . VAL A 1 223 ? -5.907 0.912 4.662 1.00 92.75 223 VAL A O 1
ATOM 1813 N N . ALA A 1 224 ? -7.906 1.685 3.983 1.00 90.75 224 ALA A N 1
ATOM 1814 C CA . ALA A 1 224 ? -7.365 2.521 2.921 1.00 90.75 224 ALA A CA 1
ATOM 1815 C C . ALA A 1 224 ? -6.273 3.464 3.457 1.00 90.75 224 ALA A C 1
ATOM 1817 O O . ALA A 1 224 ? -6.508 4.242 4.385 1.00 90.75 224 ALA A O 1
ATOM 1818 N N . ALA A 1 225 ? -5.075 3.392 2.865 1.00 91.94 225 ALA A N 1
ATOM 1819 C CA . ALA A 1 225 ? -3.913 4.203 3.234 1.00 91.94 225 ALA A CA 1
ATOM 1820 C C . ALA A 1 225 ? -3.663 4.262 4.759 1.00 91.94 225 ALA A C 1
ATOM 1822 O O . ALA A 1 225 ? -3.503 5.343 5.331 1.00 91.94 225 ALA A O 1
ATOM 1823 N N . MET A 1 226 ? -3.621 3.094 5.412 1.00 93.31 226 MET A N 1
ATOM 1824 C CA . MET A 1 226 ? -3.491 2.947 6.866 1.00 93.31 226 MET A CA 1
ATOM 1825 C C . MET A 1 226 ? -2.411 3.850 7.490 1.00 93.31 226 MET A C 1
ATOM 1827 O O . MET A 1 226 ? -2.732 4.713 8.306 1.00 93.31 226 MET A O 1
ATOM 1831 N N . TYR A 1 227 ? -1.136 3.688 7.113 1.00 91.69 227 TYR A N 1
ATOM 1832 C CA . TYR A 1 227 ? -0.042 4.450 7.732 1.00 91.69 227 TYR A CA 1
ATOM 1833 C C . TYR A 1 227 ? -0.117 5.961 7.467 1.00 91.69 227 TYR A C 1
ATOM 1835 O O . TYR A 1 227 ? -0.020 6.714 8.439 1.00 91.69 227 TYR A O 1
ATOM 1843 N N . PRO A 1 228 ? -0.351 6.444 6.228 1.00 91.56 228 PRO A N 1
ATOM 1844 C CA . PRO A 1 228 ? -0.590 7.867 5.992 1.00 91.56 228 PRO A CA 1
ATOM 1845 C C . PRO A 1 228 ? -1.713 8.448 6.861 1.00 91.56 228 PRO A C 1
ATOM 1847 O O . PRO A 1 228 ? -1.537 9.511 7.457 1.00 91.56 228 PRO A O 1
ATOM 1850 N N . ASN A 1 229 ? -2.832 7.737 7.008 1.00 92.62 229 ASN A N 1
ATOM 1851 C CA . ASN A 1 229 ? -3.943 8.190 7.843 1.00 92.62 229 ASN A CA 1
ATOM 1852 C C . ASN A 1 229 ? -3.571 8.214 9.331 1.00 92.62 229 ASN A C 1
ATOM 1854 O O . ASN A 1 229 ? -3.820 9.214 10.002 1.00 92.62 229 ASN A O 1
ATOM 1858 N N . ILE A 1 230 ? -2.872 7.191 9.838 1.00 91.69 230 ILE A N 1
ATOM 1859 C CA . ILE A 1 230 ? -2.338 7.186 11.211 1.00 91.69 230 ILE A CA 1
ATOM 1860 C C . ILE A 1 230 ? -1.408 8.385 11.441 1.00 91.69 230 ILE A C 1
ATOM 1862 O O . ILE A 1 230 ? -1.507 9.042 12.484 1.00 91.69 230 ILE A O 1
ATOM 1866 N N . MET A 1 231 ? -0.531 8.696 10.481 1.00 89.19 231 MET A N 1
ATOM 1867 C CA . MET A 1 231 ? 0.381 9.841 10.555 1.00 89.19 231 MET A CA 1
ATOM 1868 C C . MET A 1 231 ? -0.373 11.173 10.608 1.00 89.19 231 MET A C 1
ATOM 1870 O O . MET A 1 231 ? -0.003 12.042 11.398 1.00 89.19 231 MET A O 1
ATOM 1874 N N . LEU A 1 232 ? -1.432 11.337 9.808 1.00 88.81 232 LEU A N 1
ATOM 1875 C CA . LEU A 1 232 ? -2.256 12.550 9.784 1.00 88.81 232 LEU A CA 1
ATOM 1876 C C . LEU A 1 232 ? -3.077 12.712 11.070 1.00 88.81 232 LEU A C 1
ATOM 1878 O O . LEU A 1 232 ? -3.028 13.774 11.693 1.00 88.81 232 LEU A O 1
ATOM 1882 N N . THR A 1 233 ? -3.768 11.659 11.514 1.00 90.88 233 THR A N 1
ATOM 1883 C CA . THR A 1 233 ? -4.595 11.669 12.732 1.00 90.88 233 THR A CA 1
ATOM 1884 C C . THR A 1 233 ? -3.771 11.986 13.977 1.00 90.88 233 THR A C 1
ATOM 1886 O O . THR A 1 233 ? -4.204 12.757 14.834 1.00 90.88 233 THR A O 1
ATOM 1889 N N . ASN A 1 234 ? -2.570 11.415 14.080 1.00 89.25 234 ASN A N 1
ATOM 1890 C CA . ASN A 1 234 ? -1.700 11.588 15.244 1.00 89.25 234 ASN A CA 1
ATOM 1891 C C . ASN A 1 234 ? -0.659 12.703 15.071 1.00 89.25 234 ASN A C 1
ATOM 1893 O O . ASN A 1 234 ? 0.123 12.944 15.986 1.00 89.25 234 ASN A O 1
ATOM 1897 N N . LYS A 1 235 ? -0.650 13.393 13.922 1.00 87.19 235 LYS A N 1
ATOM 1898 C CA . LYS A 1 235 ? 0.315 14.451 13.577 1.00 87.19 235 LYS A CA 1
ATOM 1899 C C . LYS A 1 235 ? 1.775 14.013 13.776 1.00 87.19 235 LYS A C 1
ATOM 1901 O O . LYS A 1 235 ? 2.592 14.774 14.296 1.00 87.19 235 LYS A O 1
ATOM 1906 N N . LEU A 1 236 ? 2.116 12.801 13.331 1.00 82.81 236 LEU A N 1
ATOM 1907 C CA . LEU A 1 236 ? 3.451 12.189 13.453 1.00 82.81 236 LEU A CA 1
ATOM 1908 C C . LEU A 1 236 ? 4.435 12.745 12.408 1.00 82.81 236 LEU A C 1
ATOM 1910 O O . LEU A 1 236 ? 4.993 12.007 11.602 1.00 82.81 236 LEU A O 1
ATOM 1914 N N . GLN A 1 237 ? 4.605 14.065 12.368 1.00 68.88 237 GLN A N 1
ATOM 1915 C CA . GLN A 1 237 ? 5.445 14.744 11.385 1.00 68.88 237 GLN A CA 1
ATOM 1916 C C . GLN A 1 237 ? 6.777 15.181 11.999 1.00 68.88 237 GLN A C 1
ATOM 1918 O O . GLN A 1 237 ? 6.844 15.698 13.112 1.00 68.88 237 GLN A O 1
ATOM 1923 N N . VAL A 1 238 ? 7.856 15.048 11.232 1.00 56.62 238 VAL A N 1
ATOM 1924 C CA . VAL A 1 238 ? 9.168 15.597 11.594 1.00 56.62 238 VAL A CA 1
ATOM 1925 C C . VAL A 1 238 ? 9.162 17.099 11.278 1.00 56.62 238 VAL A C 1
ATOM 1927 O O . VAL A 1 238 ? 9.710 17.540 10.274 1.00 56.62 238 VAL A O 1
ATOM 1930 N N . LYS A 1 239 ? 8.458 17.906 12.079 1.00 52.75 239 LYS A N 1
ATOM 1931 C CA . LYS A 1 239 ? 8.461 19.370 11.936 1.00 52.75 239 LYS A CA 1
ATOM 1932 C C . LYS A 1 239 ? 9.610 19.983 12.728 1.00 52.75 239 LYS A C 1
ATOM 1934 O O . LYS A 1 239 ? 9.586 19.963 13.943 1.00 52.75 239 LYS A O 1
ATOM 1939 N N . ARG A 1 240 ? 10.589 20.598 12.070 1.00 44.25 240 ARG A N 1
ATOM 1940 C CA . ARG A 1 240 ? 11.452 21.596 12.721 1.00 44.25 240 ARG A CA 1
ATOM 1941 C C . ARG A 1 240 ? 11.043 22.970 12.211 1.00 44.25 240 ARG A C 1
ATOM 1943 O O . ARG A 1 240 ? 11.445 23.348 11.122 1.00 44.25 240 ARG A O 1
ATOM 1950 N N . THR A 1 241 ? 10.250 23.717 12.969 1.00 45.34 241 THR A N 1
ATOM 1951 C CA . THR A 1 241 ? 10.144 25.174 12.784 1.00 45.34 241 THR A CA 1
ATOM 1952 C C . THR A 1 241 ? 10.628 25.869 14.052 1.00 45.34 241 THR A C 1
ATOM 1954 O O . THR A 1 241 ? 10.680 25.259 15.118 1.00 45.34 241 THR A O 1
ATOM 1957 N N . LYS A 1 242 ? 10.954 27.166 13.963 1.00 41.81 242 LYS A N 1
ATOM 1958 C CA . LYS A 1 242 ? 11.301 28.014 15.123 1.00 41.81 242 LYS A CA 1
ATOM 1959 C C . LYS A 1 242 ? 10.233 28.020 16.235 1.00 41.81 242 LYS A C 1
ATOM 1961 O O . LYS A 1 242 ? 10.545 28.413 17.348 1.00 41.81 242 LYS A O 1
ATOM 1966 N N . THR A 1 243 ? 8.999 27.603 15.938 1.00 41.16 243 THR A N 1
ATOM 1967 C CA . THR A 1 243 ? 7.835 27.651 16.842 1.00 41.16 243 THR A CA 1
ATOM 1968 C C . THR A 1 243 ? 7.193 26.287 17.120 1.00 41.16 243 THR A C 1
ATOM 1970 O O . THR A 1 243 ? 6.322 26.194 17.981 1.00 41.16 243 THR A O 1
ATOM 1973 N N . GLN A 1 244 ? 7.597 25.217 16.422 1.00 45.78 244 GLN A N 1
ATOM 1974 C CA . GLN A 1 244 ? 7.168 23.844 16.701 1.00 45.78 244 GLN A CA 1
ATOM 1975 C C . GLN A 1 244 ? 8.384 22.906 16.679 1.00 45.78 244 GLN A C 1
ATOM 1977 O O . GLN A 1 244 ? 8.997 22.735 15.618 1.00 45.78 244 GLN A O 1
ATOM 1982 N N . PRO A 1 245 ? 8.733 22.285 17.822 1.00 51.25 245 PRO A N 1
ATOM 1983 C CA . PRO A 1 245 ? 9.709 21.203 17.841 1.00 51.25 245 PRO A CA 1
ATOM 1984 C C . PRO A 1 245 ? 9.189 19.988 17.041 1.00 51.25 245 PRO A C 1
ATOM 1986 O O . PRO A 1 245 ? 7.982 19.909 16.777 1.00 51.25 245 PRO A O 1
ATOM 1989 N N . PRO A 1 246 ? 10.069 19.044 16.638 1.00 66.12 246 PRO A N 1
ATOM 1990 C CA . PRO A 1 246 ? 9.647 17.797 15.987 1.00 66.12 246 PRO A CA 1
ATOM 1991 C C . PRO A 1 246 ? 8.527 17.142 16.782 1.00 66.12 246 PRO A C 1
ATOM 1993 O O . PRO A 1 246 ? 8.543 17.201 18.005 1.00 66.12 246 PRO A O 1
ATOM 1996 N N . SER A 1 247 ? 7.549 16.508 16.118 1.00 72.06 247 SER A N 1
ATOM 1997 C CA . SER A 1 247 ? 6.418 15.897 16.838 1.00 72.06 247 SER A CA 1
ATOM 1998 C C . SER A 1 247 ? 6.865 14.847 17.864 1.00 72.06 247 SER A C 1
ATOM 2000 O O . SER A 1 247 ? 6.109 14.514 18.773 1.00 72.06 247 SER A O 1
ATOM 2002 N N . ILE A 1 248 ? 8.092 14.342 17.724 1.00 82.56 248 ILE A N 1
ATOM 2003 C CA . ILE A 1 248 ? 8.799 13.559 18.730 1.00 82.56 248 ILE A CA 1
ATOM 2004 C C . ILE A 1 248 ? 9.733 14.514 19.477 1.00 82.56 248 ILE A C 1
ATOM 2006 O O . ILE A 1 248 ? 10.714 14.992 18.907 1.00 82.56 248 ILE A O 1
ATOM 2010 N N . VAL A 1 249 ? 9.404 14.797 20.737 1.00 82.50 249 VAL A N 1
ATOM 2011 C CA . VAL A 1 249 ? 10.180 15.674 21.619 1.00 82.50 249 VAL A CA 1
ATOM 2012 C C . VAL A 1 249 ? 10.721 14.901 22.806 1.00 82.50 249 VAL A C 1
ATOM 2014 O O . VAL A 1 249 ? 10.004 14.101 23.407 1.00 82.50 249 VAL A O 1
ATOM 2017 N N . ASP A 1 250 ? 11.958 15.210 23.175 1.00 84.81 250 ASP A N 1
ATOM 2018 C CA . ASP A 1 250 ? 12.531 14.782 24.445 1.00 84.81 250 ASP A CA 1
ATOM 2019 C C . ASP A 1 250 ? 12.090 15.716 25.577 1.00 84.81 250 ASP A C 1
ATOM 2021 O O . ASP A 1 250 ? 11.615 16.837 25.356 1.00 84.81 250 ASP A O 1
ATOM 2025 N N . GLU A 1 251 ? 12.276 15.264 26.815 1.00 85.44 251 GLU A N 1
ATOM 2026 C CA . GLU A 1 251 ? 11.895 16.023 28.007 1.00 85.44 251 GLU A CA 1
ATOM 2027 C C . GLU A 1 251 ? 12.605 17.381 28.086 1.00 85.44 251 GLU A C 1
ATOM 2029 O O . GLU A 1 251 ? 11.974 18.376 28.429 1.00 85.44 251 GLU A O 1
ATOM 2034 N N . SER A 1 252 ? 13.871 17.456 27.664 1.00 86.12 252 SER A N 1
ATOM 2035 C CA . SER A 1 252 ? 14.644 18.704 27.613 1.00 86.12 252 SER A CA 1
ATOM 2036 C C . SER A 1 252 ? 14.025 19.751 26.679 1.00 86.12 252 SER A C 1
ATOM 2038 O O . SER A 1 252 ? 13.935 20.925 27.032 1.00 86.12 252 SER A O 1
ATOM 2040 N N . VAL A 1 253 ? 13.553 19.324 25.504 1.00 84.31 253 VAL A N 1
ATOM 2041 C CA . VAL A 1 253 ? 12.900 20.185 24.505 1.00 84.31 253 VAL A CA 1
ATOM 2042 C C . VAL A 1 253 ? 11.505 20.592 24.970 1.00 84.31 253 VAL A C 1
ATOM 2044 O O . VAL A 1 253 ? 11.061 21.711 24.733 1.00 84.31 253 VAL A O 1
ATOM 2047 N N . CYS A 1 254 ? 10.793 19.687 25.644 1.00 85.69 254 CYS A N 1
ATOM 2048 C CA . CYS A 1 254 ? 9.488 20.003 26.205 1.00 85.69 254 CYS A CA 1
ATOM 2049 C C . CYS A 1 254 ? 9.601 20.980 27.384 1.00 85.69 254 CYS A C 1
ATOM 2051 O O . CYS A 1 254 ? 8.756 21.861 27.513 1.00 85.69 254 CYS A O 1
ATOM 2053 N N . ALA A 1 255 ? 10.642 20.852 28.211 1.00 86.69 255 ALA A N 1
ATOM 2054 C CA . ALA A 1 255 ? 10.879 21.709 29.367 1.00 86.69 255 ALA A CA 1
ATOM 2055 C C . ALA A 1 255 ? 11.232 23.152 28.978 1.00 86.69 255 ALA A C 1
ATOM 2057 O O . ALA A 1 255 ? 10.795 24.079 29.654 1.00 86.69 255 ALA A O 1
ATOM 2058 N N . SER A 1 256 ? 11.974 23.339 27.882 1.00 87.19 256 SER A N 1
ATOM 2059 C CA . SER A 1 256 ? 12.353 24.657 27.354 1.00 87.19 256 SER A CA 1
ATOM 2060 C C . SER A 1 256 ? 11.268 25.336 26.512 1.00 87.19 256 SER A C 1
ATOM 2062 O O . SER A 1 256 ? 11.468 26.448 26.033 1.00 87.19 256 SER A O 1
ATOM 2064 N N . CYS A 1 257 ? 10.128 24.678 26.306 1.00 84.75 257 CYS A N 1
ATOM 2065 C CA . CYS A 1 257 ? 9.035 25.194 25.496 1.00 84.75 257 CYS A CA 1
ATOM 2066 C C . CYS A 1 257 ? 8.170 26.186 26.286 1.00 84.75 257 CYS A C 1
ATOM 2068 O O . CYS A 1 257 ? 7.695 25.863 27.373 1.00 84.75 257 CYS A O 1
ATOM 2070 N N . ASP A 1 258 ? 7.850 27.334 25.684 1.00 85.81 258 ASP A N 1
ATOM 2071 C CA . ASP A 1 258 ? 6.980 28.369 26.274 1.00 85.81 258 ASP A CA 1
ATOM 2072 C C . ASP A 1 258 ? 5.581 27.845 26.652 1.00 85.81 258 ASP A C 1
ATOM 2074 O O . ASP A 1 258 ? 4.909 28.373 27.537 1.00 85.81 258 ASP A O 1
ATOM 2078 N N . PHE A 1 259 ? 5.134 26.769 25.998 1.00 85.00 259 PHE A N 1
ATOM 2079 C CA . PHE A 1 259 ? 3.842 26.125 26.251 1.00 85.00 259 PHE A CA 1
ATOM 2080 C C . PHE A 1 259 ? 3.883 25.074 27.370 1.00 85.00 259 PHE A C 1
ATOM 2082 O O . PHE A 1 259 ? 2.888 24.375 27.593 1.00 85.00 259 PHE A O 1
ATOM 2089 N N . ASN A 1 260 ? 5.009 24.927 28.073 1.00 85.31 260 ASN A N 1
ATOM 2090 C CA . ASN A 1 260 ? 5.146 24.029 29.216 1.00 85.31 260 ASN A CA 1
ATOM 2091 C C . ASN A 1 260 ? 4.491 24.617 30.478 1.00 85.31 260 ASN A C 1
ATOM 2093 O O . ASN A 1 260 ? 5.143 24.897 31.480 1.00 85.31 260 ASN A O 1
ATOM 2097 N N . LEU A 1 261 ? 3.176 24.816 30.409 1.00 87.19 261 LEU A N 1
ATOM 2098 C CA . LEU A 1 261 ? 2.352 25.339 31.492 1.00 87.19 261 LEU A CA 1
ATOM 2099 C C . LEU A 1 261 ? 1.675 24.198 32.273 1.00 87.19 261 LEU A C 1
ATOM 2101 O O . LEU A 1 261 ? 1.463 23.105 31.722 1.00 87.19 261 LEU A O 1
ATOM 2105 N N . PRO A 1 262 ? 1.268 24.442 33.534 1.00 84.38 262 PRO A N 1
ATOM 2106 C CA . PRO A 1 262 ? 0.376 23.537 34.249 1.00 84.38 262 PRO A CA 1
ATOM 2107 C C . PRO A 1 262 ? -0.865 23.237 33.392 1.00 84.38 262 PRO A C 1
ATOM 2109 O O . PRO A 1 262 ? -1.460 24.145 32.817 1.00 84.38 262 PRO A O 1
ATOM 2112 N N . PHE A 1 263 ? -1.247 21.960 33.286 1.00 83.56 263 PHE A N 1
ATOM 2113 C CA . PHE A 1 263 ? -2.364 21.472 32.453 1.00 83.56 263 PHE A CA 1
ATOM 2114 C C . PHE A 1 263 ? -2.176 21.555 30.927 1.00 83.56 263 PHE A C 1
ATOM 2116 O O . PHE A 1 263 ? -3.160 21.609 30.180 1.00 83.56 263 PHE A O 1
ATOM 2123 N N . LYS A 1 264 ? -0.933 21.508 30.429 1.00 84.19 264 LYS A N 1
ATOM 2124 C CA . LYS A 1 264 ? -0.663 21.407 28.986 1.00 84.19 264 LYS A CA 1
ATOM 2125 C C . LYS A 1 264 ? -1.438 20.251 28.325 1.00 84.19 264 LYS A C 1
ATOM 2127 O O . LYS A 1 264 ? -1.383 19.107 28.767 1.00 84.19 264 LYS A O 1
ATOM 2132 N N . LYS A 1 265 ? -2.137 20.551 27.222 1.00 85.25 265 LYS A N 1
ATOM 2133 C CA . LYS A 1 265 ? -2.889 19.575 26.396 1.00 85.25 265 LYS A CA 1
ATOM 2134 C C . LYS A 1 265 ? -2.205 19.245 25.064 1.00 85.25 265 LYS A C 1
ATOM 2136 O O . LYS A 1 265 ? -2.766 18.539 24.234 1.00 85.25 265 LYS A O 1
ATOM 2141 N N . CYS A 1 266 ? -1.012 19.788 24.833 1.00 85.00 266 CYS A N 1
ATOM 2142 C CA . CYS A 1 266 ? -0.275 19.625 23.581 1.00 85.00 266 CYS A CA 1
ATOM 2143 C C . CYS A 1 266 ? 0.456 18.276 23.474 1.00 85.00 266 CYS A C 1
ATOM 2145 O O . CYS A 1 266 ? 0.733 17.828 22.364 1.00 85.00 266 CYS A O 1
ATOM 2147 N N . GLN A 1 267 ? 0.760 17.623 24.601 1.00 84.81 267 GLN A N 1
ATOM 2148 C CA . GLN A 1 267 ? 1.557 16.399 24.627 1.00 84.81 267 GLN A CA 1
ATOM 2149 C C . GLN A 1 267 ? 0.671 15.155 24.517 1.00 84.81 267 GLN A C 1
ATOM 2151 O O . GLN A 1 267 ? -0.107 14.845 25.419 1.00 84.81 267 GLN A O 1
ATOM 2156 N N . ARG A 1 268 ? 0.828 14.409 23.420 1.00 88.19 268 ARG A N 1
ATOM 2157 C CA . ARG A 1 268 ? 0.200 13.099 23.224 1.00 88.19 268 ARG A CA 1
ATOM 2158 C C . ARG A 1 268 ? 1.237 12.003 23.446 1.00 88.19 268 ARG A C 1
ATOM 2160 O O . ARG A 1 268 ? 2.194 11.904 22.688 1.00 88.19 268 ARG A O 1
ATOM 2167 N N . GLN A 1 269 ? 1.026 11.171 24.460 1.00 89.25 269 GLN A N 1
ATOM 2168 C CA . GLN A 1 269 ? 1.886 10.018 24.725 1.00 89.25 269 GLN A CA 1
ATOM 2169 C C . GLN A 1 269 ? 1.485 8.842 23.834 1.00 89.25 269 GLN A C 1
ATOM 2171 O O . GLN A 1 269 ? 0.316 8.452 23.797 1.00 89.25 269 GLN A O 1
ATOM 2176 N N . MET A 1 270 ? 2.452 8.279 23.112 1.00 90.62 270 MET A N 1
ATOM 2177 C CA . MET A 1 270 ? 2.260 7.118 22.244 1.00 90.62 270 MET A CA 1
ATOM 2178 C C . MET A 1 270 ? 3.356 6.093 22.517 1.00 90.62 270 MET A C 1
ATOM 2180 O O . MET A 1 270 ? 4.511 6.449 22.736 1.00 90.62 270 MET A O 1
ATOM 2184 N N . LYS A 1 271 ? 2.981 4.813 22.523 1.00 92.19 271 LYS A N 1
ATOM 2185 C CA . LYS A 1 271 ? 3.908 3.702 22.751 1.00 92.19 271 LYS A CA 1
ATOM 2186 C C . LYS A 1 271 ? 4.390 3.154 21.411 1.00 92.19 271 LYS A C 1
ATOM 2188 O O . LYS A 1 271 ? 3.600 3.037 20.477 1.00 92.19 271 LYS A O 1
ATOM 2193 N N . TRP A 1 272 ? 5.661 2.783 21.351 1.00 90.75 272 TRP A N 1
ATOM 2194 C CA . TRP A 1 272 ? 6.260 2.017 20.262 1.00 90.75 272 TRP A CA 1
ATOM 2195 C C . TRP A 1 272 ? 7.197 0.968 20.862 1.00 90.75 272 TRP A C 1
ATOM 2197 O O . TRP A 1 272 ? 7.610 1.096 22.017 1.00 90.75 272 TRP A O 1
ATOM 2207 N N . ILE A 1 273 ? 7.484 -0.087 20.103 1.00 92.62 273 ILE A N 1
ATOM 2208 C CA . ILE A 1 273 ? 8.310 -1.201 20.568 1.00 92.62 273 ILE A CA 1
ATOM 2209 C C . ILE A 1 273 ? 9.613 -1.186 19.779 1.00 92.62 273 ILE A C 1
ATOM 2211 O O . ILE A 1 273 ? 9.623 -1.416 18.568 1.00 92.62 273 ILE A O 1
ATOM 2215 N N . TRP A 1 274 ? 10.698 -0.899 20.489 1.00 91.88 274 TRP A N 1
ATOM 2216 C CA . TRP A 1 274 ? 12.058 -0.979 19.973 1.00 91.88 274 TRP A CA 1
ATOM 2217 C C . TRP A 1 274 ? 12.519 -2.437 19.894 1.00 91.88 274 TRP A C 1
ATOM 2219 O O . TRP A 1 274 ? 12.188 -3.243 20.767 1.00 91.88 274 TRP A O 1
ATOM 2229 N N . ARG A 1 275 ? 13.305 -2.761 18.866 1.00 89.94 275 ARG A N 1
ATOM 2230 C CA . ARG A 1 275 ? 13.949 -4.063 18.693 1.00 89.94 275 ARG A CA 1
ATOM 2231 C C . ARG A 1 275 ? 15.388 -3.855 18.231 1.00 89.94 275 ARG A C 1
ATOM 2233 O O . ARG A 1 275 ? 15.609 -3.302 17.159 1.00 89.94 275 ARG A O 1
ATOM 2240 N N . GLY A 1 276 ? 16.347 -4.333 19.011 1.00 89.50 276 GLY A N 1
ATOM 2241 C CA . GLY A 1 276 ? 17.750 -4.379 18.616 1.00 89.50 276 GLY A CA 1
ATOM 2242 C C . GLY A 1 276 ? 18.266 -5.804 18.652 1.00 89.50 276 GLY A C 1
ATOM 2243 O O . GLY A 1 276 ? 18.032 -6.511 19.633 1.00 89.50 276 GLY A O 1
ATOM 2244 N N . ASP A 1 277 ? 18.968 -6.193 17.597 1.00 87.75 277 ASP A N 1
ATOM 2245 C CA . ASP A 1 277 ? 19.713 -7.442 17.545 1.00 87.75 277 ASP A CA 1
ATOM 2246 C C . ASP A 1 277 ? 21.171 -7.120 17.925 1.00 87.75 277 ASP A C 1
ATOM 2248 O O . ASP A 1 277 ? 21.761 -6.154 17.429 1.00 87.75 277 ASP A O 1
ATOM 2252 N N . PHE A 1 278 ? 21.730 -7.872 18.871 1.00 88.31 278 PHE A N 1
ATOM 2253 C CA . PHE A 1 278 ? 23.064 -7.641 19.427 1.00 88.31 278 PHE A CA 1
ATOM 2254 C C . PHE A 1 278 ? 23.816 -8.959 19.589 1.00 88.31 278 PHE A C 1
ATOM 2256 O O . PHE A 1 278 ? 23.209 -10.004 19.831 1.00 88.31 278 PHE A O 1
ATOM 2263 N N . CYS A 1 279 ? 25.144 -8.894 19.501 1.00 77.06 279 CYS A N 1
ATOM 2264 C CA . CYS A 1 279 ? 25.993 -10.039 19.801 1.00 77.06 279 CYS A CA 1
ATOM 2265 C C . CYS A 1 279 ? 25.917 -10.372 21.292 1.00 77.06 279 CYS A C 1
ATOM 2267 O O . CYS A 1 279 ? 26.125 -9.501 22.141 1.00 77.06 279 CYS A O 1
ATOM 2269 N N . ASN A 1 280 ? 25.671 -11.643 21.603 1.00 68.50 280 ASN A N 1
ATOM 2270 C CA . ASN A 1 280 ? 25.921 -12.177 22.935 1.00 68.50 280 ASN A CA 1
ATOM 2271 C C . ASN A 1 280 ? 27.418 -12.491 23.021 1.00 68.50 280 ASN A C 1
ATOM 2273 O O . ASN A 1 280 ? 27.863 -13.486 22.450 1.00 68.50 280 ASN A O 1
ATOM 2277 N N . CYS A 1 281 ? 28.180 -11.610 23.663 1.00 55.91 281 CYS A N 1
ATOM 2278 C CA . CYS A 1 281 ? 29.560 -11.886 24.051 1.00 55.91 281 CYS A CA 1
ATOM 2279 C C . CYS A 1 281 ? 29.589 -12.614 25.397 1.00 55.91 281 CYS A C 1
ATOM 2281 O O . CYS A 1 281 ? 28.784 -12.234 26.279 1.00 55.91 281 CYS A O 1
#

Mean predicted aligned error: 7.78 Å

Solvent-accessible surface area (backbone atoms only — not comparable to full-atom values): 17722 Å² total; per-residue (Å²): 133,72,61,64,45,42,42,76,73,72,60,84,57,58,80,95,40,66,48,67,62,49,40,34,36,74,72,72,69,46,85,66,70,83,76,60,78,85,48,50,72,56,29,58,74,78,37,46,70,61,50,47,52,37,56,48,39,54,51,51,48,51,51,51,49,35,64,74,52,50,47,59,51,44,56,56,49,42,76,74,35,100,53,55,61,70,52,67,49,68,52,56,70,69,58,54,51,50,50,46,51,50,53,53,28,55,77,67,73,34,80,78,78,78,83,86,76,82,75,93,77,48,63,45,99,86,68,37,50,45,79,46,80,53,58,73,72,88,88,85,83,83,91,78,87,84,90,87,52,63,91,43,72,46,80,44,77,59,58,60,71,57,47,58,51,45,74,72,44,48,68,60,48,53,55,43,46,33,44,73,76,66,67,42,61,74,88,81,48,87,58,54,70,60,52,51,52,52,54,50,52,56,51,50,52,46,62,79,48,38,75,42,77,45,62,53,81,91,80,86,89,78,68,82,62,49,66,66,50,52,34,62,78,69,52,69,44,88,40,64,49,103,88,40,71,34,61,77,68,54,71,71,61,47,67,74,35,93,72,65,48,92,86,59,81,84,79,80,89,80,90,82,56,79,42,71,48,56,60,88,126

Organism: Thelohanellus kitauei (NCBI:txid669202)

Secondary structure (DSSP, 8-state):
--HHHHHHHHS---GGG-SHHHHIIIII-S------TTTHHHHHHH-HHHHHHHHHHHHHHHHHHIIIIIHHHHHHHHTTSSS-HHHHHHS-HHHHHHHHHHHHHHHTTPPPPPPPPPPS-EE-TTSPEEEEEEE----------S---TTS-EEEE--HHHHHHHHHHHHHHHHHHHHHTS---GGG-SSHHHHHHHHHHHHHHHHH-SEEEE---------TTHHHHHHHHHT-----BTTB--SS--HHHHHTSTT--TT----------EEEEE---

Nearest PDB structures (foldseek):
  8twa-assembly1_E  TM=9.876E-01  e=3.806E-26  Saccharomyces cerevisiae
  9f6l-assembly1_A  TM=9.519E-01  e=6.054E-26  Homo sapiens
  9f6j-assembly1_A  TM=9.152E-01  e=1.364E-25  Homo sapiens
  9b8t-assembly1_A  TM=9.263E-01  e=5.597E-24  Homo sapiens
  9b8s-assembly1_A  TM=9.296E-01  e=9.072E-23  Homo sapiens

Sequence (281 aa):
MDCLYWVKRDSYLPIGSHGLKAVTKAKLRYNPVEVDPEEICKMAHDLPQTLSNYAISDAVATYYLYTSYVHPFIYALCTIIPMKPDEVLRKGSGTLCESLLMTKAFIAEIIFPNKQKLEAQKFTKAGNLLENETYVGGHVEAIESGIFRADLKYRFKIDEKTVDKLLRDFEKALVYTLKAEHKKELVEVTNYPELNGFVRNSLEQFKENVYKSEYPVIYHLDVAAMYPNIMLTNKLQVKRTKTQPPSIVDESVCASCDFNLPFKKCQRQMKWIWRGDFCNC

Foldseek 3Di:
DPCLLCLVAPVPDDPVQSDLQSCCCVPVVDGFDDDDPVCLVVCVPVPVPSNVSNVVSSVVSVVCSCVVPVPVVLVVLVVQFVDDSVCSSHPHVVVSVVRNVVVVCVVVVHDDDDDDDDDPWDADPVGFTFPDKDFDDDDDDDPDDDDADQPAWDKAQADLVVLVVCLVCVLVVVQCCCCPVVVHHPVVDDCSVVVNVVVNVVSVVCNVPRIDTHGDDDDDDDDVPVVVVVCVVLVQAQDDDPQDHGLDDDPVRLVPHPQVDPPRPSDDDDDTGIDTDGDDD

pLDDT: mean 90.3, std 9.27, range [41.16, 98.12]

Radius of gyration: 28.7 Å; Cα contacts (8 Å, |Δi|>4): 220; chains: 1; bounding box: 66×54×74 Å